Protein AF-A0A9E2RHP4-F1 (afdb_monomer_lite)

pLDDT: mean 84.9, std 17.48, range [32.31, 98.0]

Structure (mmCIF, N/CA/C/O backbone):
data_AF-A0A9E2RHP4-F1
#
_entry.id   AF-A0A9E2RHP4-F1
#
loop_
_atom_site.group_PDB
_atom_site.id
_atom_site.type_symbol
_atom_site.label_atom_id
_atom_site.label_alt_id
_atom_site.label_comp_id
_atom_site.label_asym_id
_atom_site.label_entity_id
_atom_site.label_seq_id
_atom_site.pdbx_PDB_ins_code
_atom_site.Cartn_x
_atom_site.Cartn_y
_atom_site.Cartn_z
_atom_site.occupancy
_atom_site.B_iso_or_equiv
_atom_site.auth_seq_id
_atom_site.auth_comp_id
_atom_site.auth_asym_id
_atom_site.auth_atom_id
_atom_site.pdbx_PDB_model_num
ATOM 1 N N . TYR A 1 1 ? 40.938 1.444 6.305 1.00 91.19 1 TYR A N 1
ATOM 2 C CA . TYR A 1 1 ? 40.998 2.935 6.342 1.00 91.19 1 TYR A CA 1
ATOM 3 C C . TYR A 1 1 ? 41.608 3.394 7.673 1.00 91.19 1 TYR A C 1
ATOM 5 O O . TYR A 1 1 ? 42.115 2.544 8.385 1.00 91.19 1 TYR A O 1
ATOM 13 N N . LEU A 1 2 ? 41.658 4.692 7.999 1.00 95.75 2 LEU A N 1
ATOM 14 C CA . LEU A 1 2 ? 42.058 5.194 9.331 1.00 95.75 2 LEU A CA 1
ATOM 15 C C . LEU A 1 2 ? 40.856 5.852 10.023 1.00 95.75 2 LEU A C 1
ATOM 17 O O . LEU A 1 2 ? 39.951 6.305 9.329 1.00 95.75 2 LEU A O 1
ATOM 21 N N . ASN A 1 3 ? 40.870 5.979 11.349 1.00 95.44 3 ASN A N 1
ATOM 22 C CA . ASN A 1 3 ? 39.843 6.745 12.067 1.00 95.44 3 ASN A CA 1
ATOM 23 C C . ASN A 1 3 ? 39.828 8.211 11.618 1.00 95.44 3 ASN A C 1
ATOM 25 O O . ASN A 1 3 ? 40.873 8.780 11.286 1.00 95.44 3 ASN A O 1
ATOM 29 N N . ASN A 1 4 ? 38.657 8.841 11.677 1.00 95.50 4 ASN A N 1
ATOM 30 C CA . ASN A 1 4 ? 38.406 10.222 11.266 1.00 95.50 4 ASN A CA 1
ATOM 31 C C . ASN A 1 4 ? 38.779 10.496 9.797 1.00 95.50 4 ASN A C 1
ATOM 33 O O . ASN A 1 4 ? 39.102 11.626 9.422 1.00 95.50 4 ASN A O 1
ATOM 37 N N . THR A 1 5 ? 38.765 9.466 8.947 1.00 96.62 5 THR A N 1
ATOM 38 C CA . THR A 1 5 ? 38.932 9.633 7.501 1.00 96.62 5 THR A CA 1
ATOM 39 C C . THR A 1 5 ? 37.696 10.302 6.914 1.00 96.62 5 THR A C 1
ATOM 41 O O . THR A 1 5 ? 36.574 9.881 7.183 1.00 96.62 5 THR A O 1
ATOM 44 N N . ASN A 1 6 ? 37.926 11.294 6.056 1.00 96.44 6 ASN A N 1
ATOM 45 C CA . ASN A 1 6 ? 36.940 11.853 5.140 1.00 96.44 6 ASN A CA 1
ATOM 46 C C . ASN A 1 6 ? 37.572 11.893 3.744 1.00 96.44 6 ASN A C 1
ATOM 48 O O . ASN A 1 6 ? 38.489 12.679 3.494 1.00 96.44 6 ASN A O 1
ATOM 52 N N . SER A 1 7 ? 37.154 10.987 2.866 1.00 95.25 7 SER A N 1
ATOM 53 C CA . SER A 1 7 ? 37.734 10.816 1.534 1.00 95.25 7 SER A CA 1
ATOM 54 C C . SER A 1 7 ? 36.648 10.540 0.507 1.00 95.25 7 SER A C 1
ATOM 56 O O . SER A 1 7 ? 35.603 9.989 0.823 1.00 95.25 7 SER A O 1
ATOM 58 N N . PHE A 1 8 ? 36.876 10.908 -0.751 1.00 95.19 8 PHE A N 1
ATOM 59 C CA . PHE A 1 8 ? 35.863 10.739 -1.787 1.00 95.19 8 PHE A CA 1
ATOM 60 C C . PHE A 1 8 ? 36.466 10.366 -3.136 1.00 95.19 8 PHE A C 1
ATOM 62 O O . PHE A 1 8 ? 37.592 10.741 -3.464 1.00 95.19 8 PHE A O 1
ATOM 69 N N . ALA A 1 9 ? 35.665 9.675 -3.943 1.00 94.12 9 ALA A N 1
ATOM 70 C CA . ALA A 1 9 ? 35.919 9.433 -5.356 1.00 94.12 9 ALA A CA 1
ATOM 71 C C . ALA A 1 9 ? 34.771 10.019 -6.183 1.00 94.12 9 ALA A C 1
ATOM 73 O O . ALA A 1 9 ? 33.599 9.774 -5.896 1.00 94.12 9 ALA A O 1
ATOM 74 N N . THR A 1 10 ? 35.108 10.792 -7.214 1.00 94.56 10 THR A N 1
ATOM 75 C CA . THR A 1 10 ? 34.129 11.465 -8.074 1.00 94.56 10 THR A CA 1
ATOM 76 C C . THR A 1 10 ? 34.117 10.821 -9.454 1.00 94.56 10 THR A C 1
ATOM 78 O O . THR A 1 10 ? 35.157 10.712 -10.101 1.00 94.56 10 THR A O 1
ATOM 81 N N . GLY A 1 11 ? 32.933 10.419 -9.909 1.00 90.75 11 GLY A N 1
ATOM 82 C CA . GLY A 1 11 ? 32.710 9.900 -11.251 1.00 90.75 11 GLY A CA 1
ATOM 83 C C . GLY A 1 11 ? 32.780 10.983 -12.339 1.00 90.75 11 GLY A C 1
ATOM 84 O O . GLY A 1 11 ? 32.775 12.187 -12.046 1.00 90.75 11 GLY A O 1
ATOM 85 N N . PRO A 1 12 ? 32.829 10.575 -13.619 1.00 93.00 12 PRO A N 1
ATOM 86 C CA . PRO A 1 12 ? 32.840 11.506 -14.743 1.00 93.00 12 PRO A CA 1
ATOM 87 C C . PRO A 1 12 ? 31.525 12.296 -14.847 1.00 93.00 12 PRO A C 1
ATOM 89 O O . PRO A 1 12 ? 30.511 11.942 -14.245 1.00 93.00 12 PRO A O 1
ATOM 92 N N . MET A 1 13 ? 31.538 13.373 -15.639 1.00 92.44 13 MET A N 1
ATOM 93 C CA . MET A 1 13 ? 30.297 14.038 -16.048 1.00 92.44 13 MET A CA 1
ATOM 94 C C . MET A 1 13 ? 29.518 13.167 -17.029 1.00 92.44 13 MET A C 1
ATOM 96 O O . MET A 1 13 ? 30.103 12.586 -17.942 1.00 92.44 13 MET A O 1
ATOM 100 N N . PHE A 1 14 ? 28.200 13.112 -16.859 1.00 91.88 14 PHE A N 1
ATOM 101 C CA . PHE A 1 14 ? 27.307 12.376 -17.747 1.00 91.88 14 PHE A CA 1
ATOM 102 C C . PHE A 1 14 ? 25.951 13.075 -17.895 1.00 91.88 14 PHE A C 1
ATOM 104 O O . PHE A 1 14 ? 25.501 13.818 -17.018 1.00 91.88 14 PHE A O 1
ATOM 111 N N . SER A 1 15 ? 25.282 12.803 -19.015 1.00 91.06 15 SER A N 1
ATOM 112 C CA . SER A 1 15 ? 23.959 13.338 -19.332 1.00 91.06 15 SER A CA 1
ATOM 113 C C . SER A 1 15 ? 22.917 12.228 -19.293 1.00 91.06 15 SER A C 1
ATOM 115 O O . SER A 1 15 ? 23.112 11.157 -19.861 1.00 91.06 15 SER A O 1
ATOM 117 N N . THR A 1 16 ? 21.793 12.511 -18.649 1.00 90.31 16 THR A N 1
ATOM 118 C CA . THR A 1 16 ? 20.569 11.702 -18.663 1.00 90.31 16 THR A CA 1
ATOM 119 C C . THR A 1 16 ? 19.461 12.388 -19.467 1.00 90.31 16 THR A C 1
ATOM 121 O O . THR A 1 16 ? 18.285 12.042 -19.348 1.00 90.31 16 THR A O 1
ATOM 124 N N . VAL A 1 17 ? 19.795 13.384 -20.301 1.00 88.44 17 VAL A N 1
ATOM 125 C CA . VAL A 1 17 ? 18.826 14.050 -21.190 1.00 88.44 17 VAL A CA 1
ATOM 126 C C . VAL A 1 17 ? 18.178 13.019 -22.115 1.00 88.44 17 VAL A C 1
ATOM 128 O O . VAL A 1 17 ? 18.856 12.250 -22.790 1.00 88.44 17 VAL A O 1
ATOM 131 N N . GLY A 1 18 ? 16.843 12.994 -22.129 1.00 82.75 18 GLY A N 1
ATOM 132 C CA . GLY A 1 18 ? 16.065 12.025 -22.910 1.00 82.75 18 GLY A CA 1
ATOM 133 C C . GLY A 1 18 ? 16.021 10.607 -22.327 1.00 82.75 18 GLY A C 1
ATOM 134 O O . GLY A 1 18 ? 15.331 9.758 -22.885 1.00 82.75 18 GLY A O 1
ATOM 135 N N . GLN A 1 19 ? 16.700 10.362 -21.206 1.00 85.44 19 GLN A N 1
ATOM 136 C CA . GLN A 1 19 ? 16.709 9.086 -20.495 1.00 85.44 19 GLN A CA 1
ATOM 137 C C . GLN A 1 19 ? 15.780 9.127 -19.276 1.00 85.44 19 GLN A C 1
ATOM 139 O O . GLN A 1 19 ? 15.481 10.206 -18.743 1.00 85.44 19 GLN A O 1
ATOM 144 N N . ARG A 1 20 ? 15.311 7.950 -18.848 1.00 81.50 20 ARG A N 1
ATOM 145 C CA . ARG A 1 20 ? 14.513 7.769 -17.628 1.00 81.50 20 ARG A CA 1
ATOM 146 C C . ARG A 1 20 ? 14.930 6.526 -16.849 1.00 81.50 20 ARG A C 1
ATOM 148 O O . ARG A 1 20 ? 15.589 5.649 -17.412 1.00 81.50 20 ARG A O 1
ATOM 155 N N . GLY A 1 21 ? 14.513 6.433 -15.585 1.00 85.69 21 GLY A N 1
ATOM 156 C CA . GLY A 1 21 ? 14.838 5.294 -14.723 1.00 85.69 21 GLY A CA 1
ATOM 157 C C . GLY A 1 21 ? 16.346 5.093 -14.606 1.00 85.69 21 GLY A C 1
ATOM 158 O O . GLY A 1 21 ? 16.826 3.962 -14.671 1.00 85.69 21 GLY A O 1
ATOM 159 N N . CYS A 1 22 ? 17.100 6.194 -14.570 1.00 88.19 22 CYS A N 1
ATOM 160 C CA . CYS A 1 22 ? 18.551 6.138 -14.492 1.00 88.19 22 CYS A CA 1
ATOM 161 C C . CYS A 1 22 ? 18.958 5.644 -13.102 1.00 88.19 22 CYS A C 1
ATOM 163 O O . CYS A 1 22 ? 18.433 6.126 -12.105 1.00 88.19 22 CYS A O 1
ATOM 165 N N . ARG A 1 23 ? 19.920 4.729 -13.013 1.00 89.94 23 ARG A N 1
ATOM 166 C CA . ARG A 1 23 ? 20.425 4.186 -11.745 1.00 89.94 23 ARG A CA 1
ATOM 167 C C . ARG A 1 23 ? 21.935 4.000 -11.789 1.00 89.94 23 ARG A C 1
ATOM 169 O O . ARG A 1 23 ? 22.503 3.745 -12.853 1.00 89.94 23 ARG A O 1
ATOM 176 N N . LEU A 1 24 ? 22.575 4.118 -10.629 1.00 90.31 24 LEU A N 1
ATOM 177 C CA . LEU A 1 24 ? 23.969 3.722 -10.475 1.00 90.31 24 LEU A CA 1
ATOM 178 C C . LEU A 1 24 ? 24.022 2.200 -10.339 1.00 90.31 24 LEU A C 1
ATOM 180 O O . LEU A 1 24 ? 23.262 1.618 -9.570 1.00 90.31 24 LEU A O 1
ATOM 184 N N . VAL A 1 25 ? 24.915 1.559 -11.078 1.00 91.06 25 VAL A N 1
ATOM 185 C CA . VAL A 1 25 ? 25.129 0.111 -11.029 1.00 91.06 25 VAL A CA 1
ATOM 186 C C . VAL A 1 25 ? 26.595 -0.197 -10.787 1.00 91.06 25 VAL A C 1
ATOM 188 O O . VAL A 1 25 ? 27.458 0.656 -10.981 1.00 91.06 25 VAL A O 1
ATOM 191 N N . GLY A 1 26 ? 26.863 -1.424 -10.360 1.00 92.38 26 GLY A N 1
ATOM 192 C CA . GLY A 1 26 ? 28.203 -1.956 -10.153 1.00 92.38 26 GLY A CA 1
ATOM 193 C C . GLY A 1 26 ? 28.227 -2.940 -8.994 1.00 92.38 26 GLY A C 1
ATOM 194 O O . GLY A 1 26 ? 27.179 -3.346 -8.483 1.00 92.38 26 GLY A O 1
ATOM 195 N N . SER A 1 27 ? 29.432 -3.295 -8.578 1.00 94.75 27 SER A N 1
ATOM 196 C CA . SER A 1 27 ? 29.704 -4.277 -7.537 1.00 94.75 27 SER A CA 1
ATOM 197 C C . SER A 1 27 ? 30.367 -3.615 -6.333 1.00 94.75 27 SER A C 1
ATOM 199 O O . SER A 1 27 ? 31.188 -2.708 -6.476 1.00 94.75 27 SER A O 1
ATOM 201 N N . LEU A 1 28 ? 30.023 -4.093 -5.143 1.00 95.44 28 LEU A N 1
ATOM 202 C CA . LEU A 1 28 ? 30.511 -3.614 -3.859 1.00 95.44 28 LEU A CA 1
ATOM 203 C C . LEU A 1 28 ? 30.953 -4.773 -2.979 1.00 95.44 28 LEU A C 1
ATOM 205 O O . LEU A 1 28 ? 30.175 -5.688 -2.728 1.00 95.44 28 LEU A O 1
ATOM 209 N N . GLN A 1 29 ? 32.138 -4.662 -2.401 1.00 96.75 29 GLN A N 1
ATOM 210 C CA . GLN A 1 29 ? 32.518 -5.413 -1.212 1.00 96.75 29 GLN A CA 1
ATOM 211 C C . GLN A 1 29 ? 32.742 -4.430 -0.064 1.00 96.75 29 GLN A C 1
ATOM 213 O O . GLN A 1 29 ? 33.423 -3.422 -0.245 1.00 96.75 29 GLN A O 1
ATOM 218 N N . LEU A 1 30 ? 32.178 -4.714 1.111 1.00 96.19 30 LEU A N 1
ATOM 219 C CA . LEU A 1 30 ? 32.198 -3.802 2.253 1.00 96.19 30 LEU A CA 1
ATOM 220 C C . LEU A 1 30 ? 32.716 -4.491 3.519 1.00 96.19 30 LEU A C 1
ATOM 222 O O . LEU A 1 30 ? 32.400 -5.653 3.795 1.00 96.19 30 LEU A O 1
ATOM 226 N N . ALA A 1 31 ? 33.489 -3.746 4.296 1.00 96.81 31 ALA A N 1
ATOM 227 C CA . ALA A 1 31 ? 33.922 -4.055 5.648 1.00 96.81 31 ALA A CA 1
ATOM 228 C C . ALA A 1 31 ? 34.155 -2.733 6.399 1.00 96.81 31 ALA A C 1
ATOM 230 O O . ALA A 1 31 ? 35.262 -2.194 6.386 1.00 96.81 31 ALA A O 1
ATOM 231 N N . THR A 1 32 ? 33.099 -2.204 7.017 1.00 96.88 32 THR A N 1
ATOM 232 C CA . THR A 1 32 ? 33.111 -0.979 7.831 1.00 96.88 32 THR A CA 1
ATOM 233 C C . THR A 1 32 ? 32.387 -1.187 9.163 1.00 96.88 32 THR A C 1
ATOM 235 O O . THR A 1 32 ? 31.632 -2.156 9.318 1.00 96.88 32 THR A O 1
ATOM 238 N N . GLU A 1 33 ? 32.587 -0.286 10.129 1.00 96.56 33 GLU A N 1
ATOM 239 C CA . GLU A 1 33 ? 31.769 -0.253 11.342 1.00 96.56 33 GLU A CA 1
ATOM 240 C C . GLU A 1 33 ? 30.307 0.078 10.993 1.00 96.56 33 GLU A C 1
ATOM 242 O O . GLU A 1 33 ? 29.976 1.152 10.483 1.00 96.56 33 GLU A O 1
ATOM 247 N N . SER A 1 34 ? 29.410 -0.878 11.245 1.00 95.00 34 SER A N 1
ATOM 248 C CA . SER A 1 34 ? 27.997 -0.769 10.880 1.00 95.00 34 SER A CA 1
ATOM 249 C C . SER A 1 34 ? 27.319 0.390 11.612 1.00 95.00 34 SER A C 1
ATOM 251 O O . SER A 1 34 ? 27.158 0.347 12.827 1.00 95.00 34 SER A O 1
ATOM 253 N N . GLY A 1 35 ? 26.839 1.378 10.858 1.00 93.25 35 GLY A N 1
ATOM 254 C CA . GLY A 1 35 ? 26.131 2.552 11.373 1.00 93.25 35 GLY A CA 1
ATOM 255 C C . GLY A 1 35 ? 27.019 3.746 11.738 1.00 93.25 35 GLY A C 1
ATOM 256 O O . GLY A 1 35 ? 26.464 4.809 12.006 1.00 93.25 35 GLY A O 1
ATOM 257 N N . PHE A 1 36 ? 28.347 3.603 11.695 1.00 95.06 36 PHE A N 1
ATOM 258 C CA . PHE A 1 36 ? 29.298 4.639 12.129 1.00 95.06 36 PHE A CA 1
ATOM 259 C C . PHE A 1 36 ? 30.275 5.042 11.022 1.00 95.06 36 PHE A C 1
ATOM 261 O O . PHE A 1 36 ? 30.485 6.234 10.794 1.00 95.06 36 PHE A O 1
ATOM 268 N N . ASP A 1 37 ? 30.759 4.067 10.250 1.00 97.31 37 ASP A N 1
ATOM 269 C CA . ASP A 1 37 ? 31.649 4.290 9.114 1.00 97.31 37 ASP A CA 1
ATOM 270 C C . ASP A 1 37 ? 30.888 4.082 7.804 1.00 97.31 37 ASP A C 1
ATOM 272 O O . ASP A 1 37 ? 30.585 2.949 7.398 1.00 97.31 37 ASP A O 1
ATOM 276 N N . LEU A 1 38 ? 30.549 5.188 7.140 1.00 96.44 38 LEU A N 1
ATOM 277 C CA . LEU A 1 38 ? 29.593 5.199 6.037 1.00 96.44 38 LEU A CA 1
ATOM 278 C C . LEU A 1 38 ? 30.223 5.631 4.716 1.00 96.44 38 LEU A C 1
ATOM 280 O O . LEU A 1 38 ? 30.948 6.622 4.630 1.00 96.44 38 LEU A O 1
ATOM 284 N N . PHE A 1 39 ? 29.823 4.936 3.654 1.00 96.19 39 PHE A N 1
ATOM 285 C CA . PHE A 1 39 ? 29.899 5.452 2.295 1.00 96.19 39 PHE A CA 1
ATOM 286 C C . PHE A 1 39 ? 28.584 6.138 1.940 1.00 96.19 39 PHE A C 1
ATOM 288 O O . PHE A 1 39 ? 27.524 5.516 1.954 1.00 96.19 39 PHE A O 1
ATOM 295 N N . TYR A 1 40 ? 28.661 7.407 1.574 1.00 94.31 40 TYR A N 1
ATOM 296 C CA . TYR A 1 40 ? 27.566 8.212 1.059 1.00 94.31 40 TYR A CA 1
ATOM 297 C C . TYR A 1 40 ? 27.639 8.274 -0.463 1.00 94.31 40 TYR A C 1
ATOM 299 O O . TYR A 1 40 ? 28.694 8.573 -1.026 1.00 94.31 40 TYR A O 1
ATOM 307 N N . LEU A 1 41 ? 26.508 8.058 -1.131 1.00 93.50 41 LEU A N 1
ATOM 308 C CA . LEU A 1 41 ? 26.354 8.423 -2.532 1.00 93.50 41 LEU A CA 1
ATOM 309 C C . LEU A 1 41 ? 25.825 9.853 -2.615 1.00 93.50 41 LEU A C 1
ATOM 311 O O . LEU A 1 41 ? 24.695 10.130 -2.214 1.00 93.50 41 LEU A O 1
ATOM 315 N N . ASN A 1 42 ? 26.624 10.743 -3.187 1.00 94.06 42 ASN A N 1
ATOM 316 C CA . ASN A 1 42 ? 26.251 12.117 -3.480 1.00 94.06 42 ASN A CA 1
ATOM 317 C C . ASN A 1 42 ? 26.069 12.293 -4.987 1.00 94.06 42 ASN A C 1
ATOM 319 O O . ASN A 1 42 ? 26.911 11.863 -5.774 1.00 94.06 42 ASN A O 1
ATOM 323 N N . ILE A 1 43 ? 25.003 12.977 -5.396 1.00 93.56 43 ILE A N 1
ATOM 324 C CA . ILE A 1 43 ? 24.733 13.312 -6.792 1.00 93.56 43 ILE A CA 1
ATOM 325 C C . ILE A 1 43 ? 24.710 14.822 -6.977 1.00 93.56 43 ILE A C 1
ATOM 327 O O . ILE A 1 43 ? 24.109 15.559 -6.198 1.00 93.56 43 ILE A O 1
ATOM 331 N N . SER A 1 44 ? 25.342 15.271 -8.051 1.00 94.81 44 SER A N 1
ATOM 332 C CA . SER A 1 44 ? 25.296 16.644 -8.527 1.00 94.81 44 SER A CA 1
ATOM 333 C C . SER A 1 44 ? 24.526 16.725 -9.841 1.00 94.81 44 SER A C 1
ATOM 335 O O . SER A 1 44 ? 24.618 15.813 -10.663 1.00 94.81 44 SER A O 1
ATOM 337 N N . ARG A 1 45 ? 23.792 17.826 -10.046 1.00 93.81 45 ARG A N 1
ATOM 338 C CA . ARG A 1 45 ? 23.061 18.142 -11.292 1.00 93.81 45 ARG A CA 1
ATOM 339 C C . ARG A 1 45 ? 23.647 19.335 -12.056 1.00 93.81 45 ARG A C 1
ATOM 341 O O . ARG A 1 45 ? 23.127 19.714 -13.103 1.00 93.81 45 ARG A O 1
ATOM 348 N N . ASP A 1 46 ? 24.698 19.945 -11.523 1.00 92.38 46 ASP A N 1
ATOM 349 C CA . ASP A 1 46 ? 25.321 21.174 -12.023 1.00 92.38 46 ASP A CA 1
ATOM 350 C C . ASP A 1 46 ? 26.824 20.985 -12.262 1.00 92.38 46 ASP A C 1
ATOM 352 O O . ASP A 1 46 ? 27.637 21.894 -12.082 1.00 92.38 46 ASP A O 1
ATOM 356 N N . GLY A 1 47 ? 27.201 19.769 -12.655 1.00 90.88 47 GLY A N 1
ATOM 357 C CA . GLY A 1 47 ? 28.577 19.428 -12.962 1.00 90.88 47 GLY A CA 1
ATOM 358 C C . GLY A 1 47 ? 29.478 19.481 -11.734 1.00 90.88 47 GLY A C 1
ATOM 359 O O . GLY A 1 47 ? 30.646 19.801 -11.874 1.00 90.88 47 GLY A O 1
ATOM 360 N N . GLY A 1 48 ? 28.990 19.145 -10.540 1.00 92.94 48 GLY A N 1
ATOM 361 C CA . GLY A 1 48 ? 29.761 19.022 -9.295 1.00 92.94 48 GLY A CA 1
ATOM 362 C C . GLY A 1 48 ? 29.929 20.307 -8.484 1.00 92.94 48 GLY A C 1
ATOM 363 O O . GLY A 1 48 ? 30.812 20.338 -7.627 1.00 92.94 48 GLY A O 1
ATOM 364 N N . THR A 1 49 ? 29.131 21.343 -8.750 1.00 93.62 49 THR A N 1
ATOM 365 C CA . THR A 1 49 ? 29.152 22.597 -7.976 1.00 93.62 49 THR A CA 1
ATOM 366 C C . THR A 1 49 ? 28.359 22.438 -6.681 1.00 93.62 49 THR A C 1
ATOM 368 O O . THR A 1 49 ? 28.822 22.832 -5.612 1.00 93.62 49 THR A O 1
ATOM 371 N N . THR A 1 50 ? 27.194 21.795 -6.760 1.00 94.75 50 THR A N 1
ATOM 372 C CA . THR A 1 50 ? 26.372 21.404 -5.614 1.00 94.75 50 THR A CA 1
ATOM 373 C C . THR A 1 50 ? 26.180 19.894 -5.580 1.00 94.75 50 THR A C 1
ATOM 375 O O . THR A 1 50 ? 26.170 19.223 -6.615 1.00 94.75 50 THR A O 1
ATOM 378 N N . TRP A 1 51 ? 26.038 19.351 -4.370 1.00 94.38 51 TRP A N 1
ATOM 379 C CA . TRP A 1 51 ? 25.933 17.918 -4.115 1.00 94.38 51 TRP A CA 1
ATOM 380 C C . TRP A 1 51 ? 24.761 17.638 -3.181 1.00 94.38 51 TRP A C 1
ATOM 382 O O . TRP A 1 51 ? 24.603 18.307 -2.163 1.00 94.38 51 TRP A O 1
ATOM 392 N N . ALA A 1 52 ? 23.960 16.634 -3.524 1.00 93.50 52 ALA A N 1
ATOM 393 C CA . ALA A 1 52 ? 22.883 16.124 -2.689 1.00 93.50 52 ALA A CA 1
ATOM 394 C C . ALA A 1 52 ? 23.143 14.653 -2.358 1.00 93.50 52 ALA A C 1
ATOM 396 O O . ALA A 1 52 ? 23.386 13.848 -3.258 1.00 93.50 52 ALA A O 1
ATOM 397 N N . THR A 1 53 ? 23.079 14.297 -1.078 1.00 93.12 53 THR A N 1
ATOM 398 C CA . THR A 1 53 ? 23.198 12.904 -0.638 1.00 93.12 53 THR A CA 1
ATOM 399 C C . THR A 1 53 ? 21.929 12.138 -0.986 1.00 93.12 53 THR A C 1
ATOM 401 O O . THR A 1 53 ? 20.824 12.550 -0.640 1.00 93.12 53 THR A O 1
ATOM 404 N N . VAL A 1 54 ? 22.103 11.023 -1.685 1.00 89.56 54 VAL A N 1
ATOM 405 C CA . VAL A 1 54 ? 21.031 10.153 -2.178 1.00 89.56 54 VAL A CA 1
ATOM 406 C C . VAL A 1 54 ? 20.826 8.949 -1.262 1.00 89.56 54 VAL A C 1
ATOM 408 O O . VAL A 1 54 ? 19.701 8.499 -1.072 1.00 89.56 54 VAL A O 1
ATOM 411 N N . GLY A 1 55 ? 21.898 8.454 -0.651 1.00 90.44 55 GLY A N 1
ATOM 412 C CA . GLY A 1 55 ? 21.832 7.356 0.302 1.00 90.44 55 GLY A CA 1
ATOM 413 C C . GLY A 1 55 ? 23.184 7.086 0.940 1.00 90.44 55 GLY A C 1
ATOM 414 O O . GLY A 1 55 ? 24.199 7.660 0.539 1.00 90.44 55 GLY A O 1
ATOM 415 N N . SER A 1 56 ? 23.193 6.201 1.930 1.00 93.88 56 SER A N 1
ATOM 416 C CA . SER A 1 56 ? 24.407 5.759 2.606 1.00 93.88 56 SER A CA 1
ATOM 417 C C . SER A 1 56 ? 24.386 4.261 2.873 1.00 93.88 56 SER A C 1
ATOM 419 O O . SER A 1 56 ? 23.324 3.640 2.931 1.00 93.88 56 SER A O 1
ATOM 421 N N . ILE A 1 57 ? 25.576 3.683 3.017 1.00 94.62 57 ILE A N 1
ATOM 422 C CA . ILE A 1 57 ? 25.783 2.269 3.327 1.00 94.62 57 ILE A CA 1
ATOM 423 C C . ILE A 1 57 ? 26.946 2.093 4.300 1.00 94.62 57 ILE A C 1
ATOM 425 O O . ILE A 1 57 ? 27.916 2.848 4.269 1.00 94.62 57 ILE A O 1
ATOM 429 N N . SER A 1 58 ? 26.841 1.079 5.152 1.00 95.38 58 SER A N 1
ATOM 430 C CA . SER A 1 58 ? 27.868 0.655 6.110 1.00 95.38 58 SER A CA 1
ATOM 431 C C . SER A 1 58 ? 27.686 -0.832 6.436 1.00 95.38 58 SER A C 1
ATOM 433 O O . SER A 1 58 ? 26.689 -1.438 6.032 1.00 95.38 58 SER A O 1
ATOM 435 N N . GLY A 1 59 ? 28.641 -1.421 7.152 1.00 95.25 59 GLY A N 1
ATOM 436 C CA . GLY A 1 59 ? 28.602 -2.815 7.589 1.00 95.25 59 GLY A CA 1
ATOM 437 C C . GLY A 1 59 ? 29.516 -3.713 6.762 1.00 95.25 59 GLY A C 1
ATOM 438 O O . GLY A 1 59 ? 30.571 -3.287 6.298 1.00 95.25 59 GLY A O 1
ATOM 439 N N . SER A 1 60 ? 29.146 -4.984 6.592 1.00 95.50 60 SER A N 1
ATOM 440 C CA . SER A 1 60 ? 29.998 -5.949 5.894 1.00 95.50 60 SER A CA 1
ATOM 441 C C . SER A 1 60 ? 29.234 -6.854 4.937 1.00 95.50 60 SER A C 1
ATOM 443 O O . SER A 1 60 ? 28.134 -7.309 5.237 1.00 95.50 60 SER A O 1
ATOM 445 N N . THR A 1 61 ? 29.859 -7.162 3.800 1.00 96.00 61 THR A N 1
ATOM 446 C CA . THR A 1 61 ? 29.385 -8.153 2.820 1.00 96.00 61 THR A CA 1
ATOM 447 C C . THR A 1 61 ? 30.051 -9.523 3.004 1.00 96.00 61 THR A C 1
ATOM 449 O O . THR A 1 61 ? 29.992 -10.375 2.116 1.00 96.00 61 THR A O 1
ATOM 452 N N . GLY A 1 62 ? 30.743 -9.745 4.129 1.00 94.25 62 GLY A N 1
ATOM 453 C CA . GLY A 1 62 ? 31.407 -11.020 4.425 1.00 94.25 62 GLY A CA 1
ATOM 454 C C . GLY A 1 62 ? 32.533 -11.371 3.449 1.00 94.25 62 GLY A C 1
ATOM 455 O O . GLY A 1 62 ? 32.779 -12.544 3.190 1.00 94.25 62 GLY A O 1
ATOM 456 N N . GLY A 1 63 ? 33.183 -10.363 2.861 1.00 93.81 63 GLY A N 1
ATOM 457 C CA . GLY A 1 63 ? 34.268 -10.563 1.899 1.00 93.81 63 GLY A CA 1
ATOM 458 C C . GLY A 1 63 ? 33.815 -10.862 0.466 1.00 93.81 63 GLY A C 1
ATOM 459 O O . GLY A 1 63 ? 34.646 -11.177 -0.380 1.00 93.81 63 GLY A O 1
ATOM 460 N N . THR A 1 64 ? 32.514 -10.775 0.179 1.00 95.69 64 THR A N 1
ATOM 461 C CA . THR A 1 64 ? 31.961 -11.033 -1.159 1.00 95.69 64 THR A CA 1
ATOM 462 C C . THR A 1 64 ? 31.540 -9.745 -1.853 1.00 95.69 64 THR A C 1
ATOM 464 O O . THR A 1 64 ? 31.112 -8.790 -1.201 1.00 95.69 64 THR A O 1
ATOM 467 N N . PHE A 1 65 ? 31.652 -9.721 -3.182 1.00 96.00 65 PHE A N 1
ATOM 468 C CA . PHE A 1 65 ? 31.062 -8.660 -3.989 1.00 96.00 65 PHE A CA 1
ATOM 469 C C . PHE A 1 65 ? 29.558 -8.895 -4.139 1.00 96.00 65 PHE A C 1
ATOM 471 O O . PHE A 1 65 ? 29.121 -9.962 -4.570 1.00 96.00 65 PHE A O 1
ATOM 478 N N . VAL A 1 66 ? 28.778 -7.874 -3.807 1.00 94.88 66 VAL A N 1
ATOM 479 C CA . VAL A 1 66 ? 27.330 -7.807 -4.008 1.00 94.88 66 VAL A CA 1
ATOM 480 C C . VAL A 1 66 ? 26.998 -6.660 -4.955 1.00 94.88 66 VAL A C 1
ATOM 482 O O . VAL A 1 66 ? 27.821 -5.774 -5.178 1.00 94.88 66 VAL A O 1
ATOM 485 N N . ASN A 1 67 ? 25.786 -6.644 -5.504 1.00 93.12 67 ASN A N 1
ATOM 486 C CA . ASN A 1 67 ? 25.340 -5.515 -6.317 1.00 93.12 67 ASN A CA 1
ATOM 487 C C . ASN A 1 67 ? 25.286 -4.238 -5.475 1.00 93.12 67 ASN A C 1
ATOM 489 O O . ASN A 1 67 ? 24.830 -4.264 -4.329 1.00 93.12 67 ASN A O 1
ATOM 493 N N . LEU A 1 68 ? 25.711 -3.120 -6.064 1.00 89.44 68 LEU A N 1
ATOM 494 C CA . LEU A 1 68 ? 25.602 -1.812 -5.436 1.00 89.44 68 LEU A CA 1
ATOM 495 C C . LEU A 1 68 ? 24.137 -1.529 -5.074 1.00 89.44 68 LEU A C 1
ATOM 497 O O . LEU A 1 68 ? 23.288 -1.510 -5.964 1.00 89.44 68 LEU A O 1
ATOM 501 N N . PRO A 1 69 ? 23.824 -1.288 -3.789 1.00 83.38 69 PRO A N 1
ATOM 502 C CA . PRO A 1 69 ? 22.448 -1.099 -3.334 1.00 83.38 69 PRO A CA 1
ATOM 503 C C . PRO A 1 69 ? 21.967 0.350 -3.506 1.00 83.38 69 PRO A C 1
ATOM 505 O O . PRO A 1 69 ? 20.911 0.717 -2.993 1.00 83.38 69 PRO A O 1
ATOM 508 N N . PHE A 1 70 ? 22.762 1.202 -4.156 1.00 73.06 70 PHE A N 1
ATOM 509 C CA . PHE A 1 70 ? 22.428 2.606 -4.318 1.00 73.06 70 PHE A CA 1
ATOM 510 C C . PHE A 1 70 ? 21.321 2.828 -5.352 1.00 73.06 70 PHE A C 1
ATOM 512 O O . PHE A 1 70 ? 21.143 2.063 -6.297 1.00 73.06 70 PHE A O 1
ATOM 519 N N . SER A 1 71 ? 20.567 3.900 -5.123 1.00 68.81 71 SER A N 1
ATOM 520 C CA . SER A 1 71 ? 19.295 4.204 -5.766 1.00 68.81 71 SER A CA 1
ATOM 521 C C . SER A 1 71 ? 19.419 5.063 -7.034 1.00 68.81 71 SER A C 1
ATOM 523 O O . SER A 1 71 ? 20.494 5.237 -7.614 1.00 68.81 71 SER A O 1
ATOM 525 N N . ASP A 1 72 ? 18.267 5.594 -7.449 1.00 81.44 72 ASP A N 1
ATOM 526 C CA . ASP A 1 72 ? 18.032 6.342 -8.677 1.00 81.44 72 ASP A CA 1
ATOM 527 C C . ASP A 1 72 ? 18.929 7.578 -8.846 1.00 81.44 72 ASP A C 1
ATOM 529 O O . ASP A 1 72 ? 19.161 8.381 -7.938 1.00 81.44 72 ASP A O 1
ATOM 533 N N . ILE A 1 73 ? 19.382 7.750 -10.080 1.00 85.44 73 ILE A N 1
ATOM 534 C CA . ILE A 1 73 ? 20.080 8.913 -10.606 1.00 85.44 73 ILE A CA 1
ATOM 535 C C . ILE A 1 73 ? 19.037 9.855 -11.231 1.00 85.44 73 ILE A C 1
ATOM 537 O O . ILE A 1 73 ? 18.062 9.391 -11.819 1.00 85.44 73 ILE A O 1
ATOM 541 N N . PRO A 1 74 ? 19.215 11.187 -11.157 1.00 85.69 74 PRO A N 1
ATOM 542 C CA . PRO A 1 74 ? 18.307 12.138 -11.780 1.00 85.69 74 PRO A CA 1
ATOM 543 C C . PRO A 1 74 ? 18.082 11.874 -13.270 1.00 85.69 74 PRO A C 1
ATOM 545 O O . PRO A 1 74 ? 19.019 11.877 -14.070 1.00 85.69 74 PRO A O 1
ATOM 548 N N . ASP A 1 75 ? 16.815 11.747 -13.647 1.00 87.25 75 ASP A N 1
ATOM 549 C CA . ASP A 1 75 ? 16.387 11.677 -15.041 1.00 87.25 75 ASP A CA 1
ATOM 550 C C . ASP A 1 75 ? 16.436 13.054 -15.720 1.00 87.25 75 ASP A C 1
ATOM 552 O O . ASP A 1 75 ? 16.245 14.092 -15.078 1.00 87.25 75 ASP A O 1
ATOM 556 N N . ARG A 1 76 ? 16.608 13.065 -17.049 1.00 86.12 76 ARG A N 1
ATOM 557 C CA . ARG A 1 76 ? 16.512 14.264 -17.904 1.00 86.12 76 ARG A CA 1
ATOM 558 C C . ARG A 1 76 ? 17.411 15.439 -17.495 1.00 86.12 76 ARG A C 1
ATOM 560 O O . ARG A 1 76 ? 17.037 16.598 -17.671 1.00 86.12 76 ARG A O 1
ATOM 567 N N . SER A 1 77 ? 18.596 15.155 -16.976 1.00 89.31 77 SER A N 1
ATOM 568 C CA . SER A 1 77 ? 19.537 16.170 -16.503 1.00 89.31 77 SER A CA 1
ATOM 569 C C . SER A 1 77 ? 20.820 16.136 -17.330 1.00 89.31 77 SER A C 1
ATOM 571 O O . SER A 1 77 ? 21.316 15.067 -17.667 1.00 89.31 77 SER A O 1
ATOM 573 N N . ALA A 1 78 ? 21.340 17.302 -17.713 1.00 90.69 78 ALA A N 1
ATOM 574 C CA . ALA A 1 78 ? 22.440 17.399 -18.676 1.00 90.69 78 ALA A CA 1
ATOM 575 C C . ALA A 1 78 ? 23.831 17.250 -18.049 1.00 90.69 78 ALA A C 1
ATOM 577 O O . ALA A 1 78 ? 24.722 16.684 -18.675 1.00 90.69 78 ALA A O 1
ATOM 578 N N . ASN A 1 79 ? 24.009 17.749 -16.823 1.00 93.19 79 ASN A N 1
ATOM 579 C CA . ASN A 1 79 ? 25.322 17.929 -16.204 1.00 93.19 79 ASN A CA 1
ATOM 580 C C . ASN A 1 79 ? 25.408 17.156 -14.888 1.00 93.19 79 ASN A C 1
ATOM 582 O O . ASN A 1 79 ? 25.638 17.737 -13.826 1.00 93.19 79 ASN A O 1
ATOM 586 N N . ASN A 1 80 ? 25.181 15.845 -14.935 1.00 94.00 80 ASN A N 1
ATOM 587 C CA . ASN A 1 80 ? 25.228 15.038 -13.724 1.00 94.00 80 ASN A CA 1
ATOM 588 C C . ASN A 1 80 ? 26.659 14.623 -13.375 1.00 94.00 80 ASN A C 1
ATOM 590 O O . ASN A 1 80 ? 27.479 14.373 -14.261 1.00 94.00 80 ASN A O 1
ATOM 594 N N . ARG A 1 81 ? 26.930 14.487 -12.075 1.00 94.56 81 ARG A N 1
ATOM 595 C CA . ARG A 1 81 ? 28.066 13.730 -11.529 1.00 94.56 81 ARG A CA 1
ATOM 596 C C . ARG A 1 81 ? 27.615 12.913 -10.330 1.00 94.56 81 ARG A C 1
ATOM 598 O O . ARG A 1 81 ? 26.678 13.303 -9.639 1.00 94.56 81 ARG A O 1
ATOM 605 N N . PHE A 1 82 ? 28.319 11.822 -10.062 1.00 92.88 82 PHE A N 1
ATOM 606 C C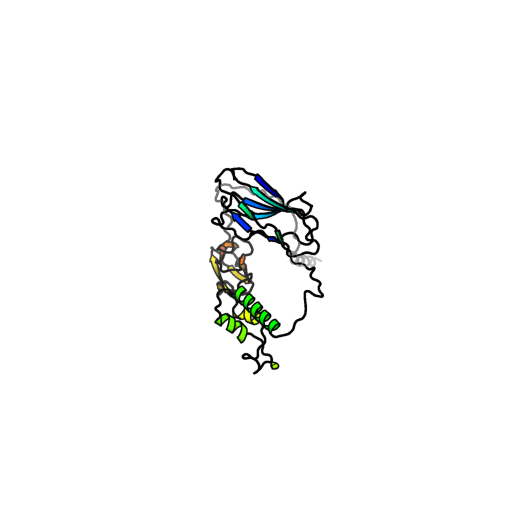A . PHE A 1 82 ? 28.194 11.088 -8.809 1.00 92.88 82 PHE A CA 1
ATOM 607 C C . PHE A 1 82 ? 29.507 11.139 -8.031 1.00 92.88 82 PHE A C 1
ATOM 609 O O . PHE A 1 82 ? 30.583 11.264 -8.617 1.00 92.88 82 PHE A O 1
ATOM 616 N N . GLN A 1 83 ? 29.414 11.056 -6.714 1.00 94.06 83 GLN A N 1
ATOM 617 C CA . GLN A 1 83 ? 30.544 10.985 -5.805 1.00 94.06 83 GLN A CA 1
ATOM 618 C C . GLN A 1 83 ? 30.236 9.949 -4.730 1.00 94.06 83 GLN A C 1
ATOM 620 O O . GLN A 1 83 ? 29.161 9.967 -4.134 1.00 94.06 83 GLN A O 1
ATOM 625 N N . ILE A 1 84 ? 31.193 9.065 -4.481 1.00 94.19 84 ILE A N 1
ATOM 626 C CA . ILE A 1 84 ? 31.166 8.127 -3.363 1.00 94.19 84 ILE A CA 1
ATOM 627 C C . ILE A 1 84 ? 32.070 8.723 -2.288 1.00 94.19 84 ILE A C 1
ATOM 629 O O . ILE A 1 84 ? 33.277 8.847 -2.495 1.00 94.19 84 ILE A O 1
ATOM 633 N N . ASN A 1 85 ? 31.473 9.156 -1.183 1.00 95.94 85 ASN A N 1
ATOM 634 C CA . ASN A 1 85 ? 32.153 9.825 -0.079 1.00 95.94 85 ASN A CA 1
ATOM 635 C C . ASN A 1 85 ? 32.209 8.906 1.142 1.00 95.94 85 ASN A C 1
ATOM 637 O O . ASN A 1 85 ? 31.169 8.503 1.647 1.00 95.94 85 ASN A O 1
ATOM 641 N N . PHE A 1 86 ? 33.401 8.587 1.620 1.00 97.31 86 PHE A N 1
ATOM 642 C CA . PHE A 1 86 ? 33.635 7.794 2.814 1.00 97.31 86 PHE A CA 1
ATOM 643 C C . PHE A 1 86 ? 33.921 8.693 4.012 1.00 97.31 86 PHE A C 1
ATOM 645 O O . PHE A 1 86 ? 34.834 9.520 3.969 1.00 97.31 86 PHE A O 1
ATOM 652 N N . VAL A 1 87 ? 33.173 8.493 5.094 1.00 97.44 87 VAL A N 1
ATOM 653 C CA . VAL A 1 87 ? 33.406 9.159 6.376 1.00 97.44 87 VAL A CA 1
ATOM 654 C C . VAL A 1 87 ? 33.467 8.099 7.465 1.00 97.44 87 VAL A C 1
ATOM 656 O O . VAL A 1 87 ? 32.562 7.274 7.562 1.00 97.44 87 VAL A O 1
ATOM 659 N N . SER A 1 88 ? 34.526 8.151 8.268 1.00 97.50 88 SER A N 1
ATOM 660 C CA . SER A 1 88 ? 34.703 7.298 9.449 1.00 97.50 88 SER A CA 1
ATOM 661 C C . SER A 1 88 ? 34.774 8.120 10.723 1.00 97.50 88 SER A C 1
ATOM 663 O O . SER A 1 88 ? 35.169 9.293 10.683 1.00 97.50 88 SER A O 1
ATOM 665 N N . ASP A 1 89 ? 34.406 7.504 11.838 1.00 95.25 89 ASP A N 1
ATOM 666 C CA . ASP A 1 89 ? 34.447 8.130 13.152 1.00 95.25 89 ASP A CA 1
ATOM 667 C C . ASP A 1 89 ? 35.788 7.883 13.874 1.00 95.25 89 ASP A C 1
ATOM 669 O O . ASP A 1 89 ? 36.810 7.553 13.264 1.00 95.25 89 ASP A O 1
ATOM 673 N N . SER A 1 90 ? 35.839 8.152 15.179 1.00 95.75 90 SER A N 1
ATOM 674 C CA . SER A 1 90 ? 37.061 8.017 15.974 1.00 95.75 90 SER A CA 1
ATOM 675 C C . SER A 1 90 ? 37.377 6.586 16.434 1.00 95.75 90 SER A C 1
ATOM 677 O O . SER A 1 90 ? 38.384 6.398 17.127 1.00 95.75 90 SER A O 1
ATOM 679 N N . SER A 1 91 ? 36.553 5.600 16.080 1.00 92.75 91 SER A N 1
ATOM 680 C CA . SER A 1 91 ? 36.586 4.208 16.540 1.00 92.75 91 SER A CA 1
ATOM 681 C C . SER A 1 91 ? 36.567 3.196 15.383 1.00 92.75 91 SER A C 1
ATOM 683 O O . SER A 1 91 ? 36.448 3.557 14.228 1.00 92.75 91 SER A O 1
ATOM 685 N N . ILE A 1 92 ? 36.857 1.934 15.733 1.00 90.19 92 ILE A N 1
ATOM 686 C CA . ILE A 1 92 ? 36.836 0.716 14.896 1.00 90.19 92 ILE A CA 1
ATOM 687 C C . ILE A 1 92 ? 37.320 0.890 13.441 1.00 90.19 92 ILE A C 1
ATOM 689 O O . ILE A 1 92 ? 36.568 1.138 12.509 1.00 90.19 92 ILE A O 1
ATOM 693 N N . VAL A 1 93 ? 38.596 0.571 13.209 1.00 93.75 93 VAL A N 1
ATOM 694 C CA . VAL A 1 93 ? 39.138 0.468 11.848 1.00 93.75 93 VAL A CA 1
ATOM 695 C C . VAL A 1 93 ? 38.847 -0.900 11.233 1.00 93.75 93 VAL A C 1
ATOM 697 O O . VAL A 1 93 ? 39.164 -1.933 11.822 1.00 93.75 93 VAL A O 1
ATOM 700 N N . ALA A 1 94 ? 38.377 -0.896 9.988 1.00 94.12 94 ALA A N 1
ATOM 701 C CA . ALA A 1 94 ? 38.322 -2.065 9.115 1.00 94.12 94 ALA A CA 1
ATOM 702 C C . ALA A 1 94 ? 38.928 -1.768 7.722 1.00 94.12 94 ALA A C 1
ATOM 704 O O . ALA A 1 94 ? 39.585 -0.740 7.505 1.00 94.12 94 ALA A O 1
ATOM 705 N N . ASP A 1 95 ? 38.740 -2.686 6.771 1.00 94.88 95 ASP A N 1
ATOM 706 C CA . ASP A 1 95 ? 39.303 -2.586 5.417 1.00 94.88 95 ASP A CA 1
ATOM 707 C C . ASP A 1 95 ? 38.704 -1.414 4.622 1.00 94.88 95 ASP A C 1
ATOM 709 O O . ASP A 1 95 ? 39.444 -0.628 4.023 1.00 94.88 95 ASP A O 1
ATOM 713 N N . GLY A 1 96 ? 37.382 -1.218 4.686 1.00 94.94 96 GLY A N 1
ATOM 714 C CA . GLY A 1 96 ? 36.663 -0.170 3.959 1.00 94.94 96 GLY A CA 1
ATOM 715 C C . GLY A 1 96 ? 35.701 -0.728 2.922 1.00 94.94 96 GLY A C 1
ATOM 716 O O . GLY A 1 96 ? 34.946 -1.657 3.192 1.00 94.94 96 GLY A O 1
ATOM 717 N N . GLY A 1 97 ? 35.692 -0.128 1.735 1.00 94.56 97 GLY A N 1
ATOM 718 C CA . GLY A 1 97 ? 34.804 -0.510 0.643 1.00 94.56 97 GLY A CA 1
ATOM 719 C C . GLY A 1 97 ? 35.549 -0.577 -0.681 1.00 94.56 97 GLY A C 1
ATOM 720 O O . GLY A 1 97 ? 36.300 0.338 -1.019 1.00 94.56 97 GLY A O 1
ATOM 721 N N . TYR A 1 98 ? 35.309 -1.649 -1.430 1.00 95.06 98 TYR A N 1
ATOM 722 C CA . TYR A 1 98 ? 35.809 -1.850 -2.784 1.00 95.06 98 TYR A CA 1
ATOM 723 C C . TYR A 1 98 ? 34.640 -1.744 -3.753 1.00 95.06 98 TYR A C 1
ATOM 725 O O . TYR A 1 98 ? 33.663 -2.483 -3.638 1.00 95.06 98 TYR A O 1
ATOM 733 N N . PHE A 1 99 ? 34.752 -0.818 -4.698 1.00 94.56 99 PHE A N 1
ATOM 734 C CA . PHE A 1 99 ? 33.745 -0.544 -5.715 1.00 94.56 99 PHE A CA 1
ATOM 735 C C . PHE A 1 99 ? 34.321 -0.912 -7.073 1.00 94.56 99 PHE A C 1
ATOM 737 O O . PHE A 1 99 ? 35.404 -0.441 -7.421 1.00 94.56 99 PHE A O 1
ATOM 744 N N . ASP A 1 100 ? 33.599 -1.724 -7.833 1.00 94.44 100 ASP A N 1
ATOM 745 C CA . ASP A 1 100 ? 34.030 -2.168 -9.155 1.00 94.44 100 ASP A CA 1
ATOM 746 C C . ASP A 1 100 ? 32.868 -2.150 -10.151 1.00 94.44 100 ASP A C 1
ATOM 748 O O . ASP A 1 100 ? 31.699 -2.148 -9.759 1.00 94.44 100 ASP A O 1
ATOM 752 N N . ASN A 1 101 ? 33.181 -2.096 -11.446 1.00 93.12 101 ASN A N 1
ATOM 753 C CA . ASN A 1 101 ? 32.210 -1.998 -12.540 1.00 93.12 101 ASN A CA 1
ATOM 754 C C . ASN A 1 101 ? 31.161 -0.889 -12.328 1.00 93.12 101 ASN A C 1
ATOM 756 O O . ASN A 1 101 ? 29.989 -1.053 -12.673 1.00 93.12 101 ASN A O 1
ATOM 760 N N . VAL A 1 102 ? 31.575 0.237 -11.737 1.00 91.88 102 VAL A N 1
ATOM 761 C CA . VAL A 1 102 ? 30.669 1.349 -11.442 1.00 91.88 102 VAL A CA 1
ATOM 762 C C . VAL A 1 102 ? 30.258 2.037 -12.739 1.00 91.88 102 VAL A C 1
ATOM 764 O O . VAL A 1 102 ? 31.098 2.553 -13.478 1.00 91.88 102 VAL A O 1
ATOM 767 N N . GLY A 1 103 ? 28.957 2.077 -12.997 1.00 89.50 103 GLY A N 1
ATOM 768 C CA . GLY A 1 103 ? 28.379 2.666 -14.198 1.00 89.50 103 GLY A CA 1
ATOM 769 C C . GLY A 1 103 ? 27.011 3.284 -13.943 1.00 89.50 103 GLY A C 1
ATOM 770 O O . GLY A 1 103 ? 26.437 3.154 -12.864 1.00 89.50 103 GLY A O 1
ATOM 771 N N . VAL A 1 104 ? 26.485 3.968 -14.956 1.00 89.50 104 VAL A N 1
ATOM 772 C CA . VAL A 1 104 ? 25.110 4.472 -14.964 1.00 89.50 104 VAL A CA 1
ATOM 773 C C . VAL A 1 104 ? 24.349 3.722 -16.043 1.00 89.50 104 VAL A C 1
ATOM 775 O O . VAL A 1 104 ? 24.734 3.747 -17.211 1.00 89.50 104 VAL A O 1
ATOM 778 N N . GLU A 1 105 ? 23.265 3.072 -15.644 1.00 88.94 105 GLU A N 1
ATOM 779 C CA . GLU A 1 105 ? 22.312 2.459 -16.562 1.00 88.94 105 GLU A CA 1
ATOM 780 C C . GLU A 1 105 ? 21.044 3.297 -16.604 1.00 88.94 105 GLU A C 1
ATOM 782 O O . GLU A 1 105 ? 20.579 3.794 -15.579 1.00 88.94 105 GLU A O 1
ATOM 787 N N . SER A 1 106 ? 20.457 3.425 -17.787 1.00 86.94 106 SER A N 1
ATOM 788 C CA . SER A 1 106 ? 19.202 4.138 -17.984 1.00 86.94 106 SER A CA 1
ATOM 789 C C . SER A 1 106 ? 18.295 3.352 -18.913 1.00 86.94 106 SER A C 1
ATOM 791 O O . SER A 1 106 ? 18.763 2.688 -19.837 1.00 86.94 106 SER A O 1
ATOM 793 N N . THR A 1 107 ? 16.987 3.474 -18.714 1.00 81.38 107 THR A N 1
ATOM 794 C CA . THR A 1 107 ? 16.027 3.047 -19.732 1.00 81.38 107 THR A CA 1
ATOM 795 C C . THR A 1 107 ? 15.909 4.127 -20.805 1.00 81.38 107 THR A C 1
ATOM 797 O O . THR A 1 107 ? 15.589 5.285 -20.514 1.00 81.38 107 THR A O 1
ATOM 800 N N . SER A 1 108 ? 16.193 3.756 -22.056 1.00 66.50 108 SER A N 1
ATOM 801 C CA . SER A 1 108 ? 16.048 4.657 -23.195 1.00 66.50 108 SER A CA 1
ATOM 802 C C . SER A 1 108 ? 14.582 4.800 -23.580 1.00 66.50 108 SER A C 1
ATOM 804 O O . SER A 1 108 ? 13.903 3.798 -23.795 1.00 66.50 108 SER A O 1
ATOM 806 N N . GLY A 1 109 ? 14.130 6.043 -23.725 1.00 61.03 109 GLY A N 1
ATOM 807 C CA . GLY A 1 109 ? 12.812 6.375 -24.255 1.00 61.03 109 GLY A CA 1
ATOM 808 C C . GLY A 1 109 ? 12.137 7.479 -23.450 1.00 61.03 109 GLY A C 1
ATOM 809 O O . GLY A 1 109 ? 11.899 7.361 -22.247 1.00 61.03 109 GLY A O 1
ATOM 810 N N . ALA A 1 110 ? 11.769 8.569 -24.121 1.00 55.22 110 ALA A N 1
ATOM 811 C CA . ALA A 1 110 ? 10.641 9.350 -23.645 1.00 55.22 110 ALA A CA 1
ATOM 812 C C . ALA A 1 110 ? 9.400 8.467 -23.845 1.00 55.22 110 ALA A C 1
ATOM 814 O O . ALA A 1 110 ? 9.211 8.040 -24.979 1.00 55.22 110 ALA A O 1
ATOM 815 N N . PRO A 1 111 ? 8.560 8.227 -22.818 1.00 55.44 111 PRO A N 1
ATOM 816 C CA . PRO A 1 111 ? 7.220 7.709 -23.011 1.00 55.44 111 PRO A CA 1
ATOM 817 C C . PRO A 1 111 ? 6.529 8.612 -24.028 1.00 55.44 111 PRO A C 1
ATOM 819 O O . PRO A 1 111 ? 6.121 9.732 -23.706 1.00 55.44 111 PRO A O 1
ATOM 822 N N . SER A 1 112 ? 6.482 8.179 -25.275 1.00 56.31 112 SER A N 1
ATOM 823 C CA . SER A 1 112 ? 5.626 8.763 -26.277 1.00 56.31 112 SER A CA 1
ATOM 824 C C . SER A 1 112 ? 4.262 8.152 -26.004 1.00 56.31 112 SER A C 1
ATOM 826 O O . SER A 1 112 ? 4.088 6.932 -26.013 1.00 56.31 112 SER A O 1
ATOM 828 N N . GLY A 1 113 ? 3.268 8.995 -25.728 1.00 54.44 113 GLY A N 1
ATOM 829 C CA . GLY A 1 113 ? 1.892 8.534 -25.518 1.00 54.44 113 GLY A CA 1
ATOM 830 C C . GLY A 1 113 ? 1.303 7.767 -26.714 1.00 54.44 113 GLY A C 1
ATOM 831 O O . GLY A 1 113 ? 0.171 7.312 -26.634 1.00 54.44 113 GLY A O 1
ATOM 832 N N . THR A 1 114 ? 2.053 7.641 -27.813 1.00 55.47 114 THR A N 1
ATOM 833 C CA . THR A 1 114 ? 1.678 6.990 -29.067 1.00 55.47 114 THR A CA 1
ATOM 834 C C . THR A 1 114 ? 2.352 5.637 -29.326 1.00 55.47 114 THR A C 1
ATOM 836 O O . THR A 1 114 ? 1.837 4.912 -30.171 1.00 55.47 114 THR A O 1
ATOM 839 N N . ALA A 1 115 ? 3.463 5.275 -28.661 1.00 53.75 115 ALA A N 1
ATOM 840 C CA . ALA A 1 115 ? 4.170 4.004 -28.925 1.00 53.75 115 ALA A CA 1
ATOM 841 C C . ALA A 1 115 ? 4.453 3.137 -27.683 1.00 53.75 115 ALA A C 1
ATOM 843 O O . ALA A 1 115 ? 4.590 1.924 -27.822 1.00 53.75 115 ALA A O 1
ATOM 844 N N . ASP A 1 116 ? 4.497 3.717 -26.478 1.00 62.75 116 ASP A N 1
ATOM 845 C CA . ASP A 1 116 ? 4.847 2.967 -25.255 1.00 62.75 116 ASP A CA 1
ATOM 846 C C . ASP A 1 116 ? 3.623 2.410 -24.515 1.00 62.75 116 ASP A C 1
ATOM 848 O O . ASP A 1 116 ? 3.713 1.433 -23.773 1.00 62.75 116 ASP A O 1
ATOM 852 N N . TYR A 1 117 ? 2.454 3.004 -24.766 1.00 68.94 117 TYR A N 1
ATOM 853 C CA . TYR A 1 117 ? 1.157 2.476 -24.361 1.00 68.94 117 TYR A CA 1
ATOM 854 C C . TYR A 1 117 ? 0.384 2.098 -25.613 1.00 68.94 117 TYR A C 1
ATOM 856 O O . TYR A 1 117 ? 0.131 2.933 -26.479 1.00 68.94 117 TYR A O 1
ATOM 864 N N . GLN A 1 118 ? -0.012 0.835 -25.698 1.00 71.62 118 GLN A N 1
ATOM 865 C CA . GLN A 1 118 ? -0.796 0.321 -26.811 1.00 71.62 118 GLN A CA 1
ATOM 866 C C . GLN A 1 118 ? -1.968 -0.507 -26.300 1.00 71.62 118 GLN A C 1
ATOM 868 O O . GLN A 1 118 ? -1.870 -1.203 -25.286 1.00 71.62 118 GLN A O 1
ATOM 873 N N . PHE A 1 119 ? -3.081 -0.448 -27.029 1.00 81.00 119 PHE A N 1
ATOM 874 C CA . PHE A 1 119 ? -4.188 -1.369 -26.822 1.00 81.00 119 PHE A CA 1
ATOM 875 C C . PHE A 1 119 ? -3.819 -2.722 -27.420 1.00 81.00 119 PHE A C 1
ATOM 877 O O . PHE A 1 119 ? -3.733 -2.879 -28.635 1.00 81.00 119 PHE A O 1
ATOM 884 N N . LEU A 1 120 ? -3.612 -3.699 -26.546 1.00 85.38 120 LEU A N 1
ATOM 885 C CA . LEU A 1 120 ? -3.444 -5.097 -26.917 1.00 85.38 120 LEU A CA 1
ATOM 886 C C . LEU A 1 120 ? -4.716 -5.870 -26.584 1.00 85.38 120 LEU A C 1
ATOM 888 O O . LEU A 1 120 ? -5.491 -5.472 -25.715 1.00 85.38 120 LEU A O 1
ATOM 892 N N . GLN A 1 121 ? -4.924 -6.982 -27.280 1.00 90.19 121 GLN A N 1
ATOM 893 C CA . GLN A 1 121 ? -6.083 -7.849 -27.102 1.00 90.19 121 GLN A CA 1
ATOM 894 C C . GLN A 1 121 ? -5.625 -9.302 -26.969 1.00 90.19 121 GLN A C 1
ATOM 896 O O . GLN A 1 121 ? -4.628 -9.705 -27.566 1.00 90.19 121 GLN A O 1
ATOM 901 N N . GLY A 1 122 ? -6.379 -10.098 -26.213 1.00 93.31 122 GLY A N 1
ATOM 902 C CA . GLY A 1 122 ? -6.132 -11.529 -26.039 1.00 93.31 122 GLY A CA 1
ATOM 903 C C . GLY A 1 122 ? -6.224 -11.980 -24.585 1.00 93.31 122 GLY A C 1
ATOM 904 O O . GLY A 1 122 ? -6.312 -11.177 -23.655 1.00 93.31 122 GLY A O 1
ATOM 905 N N . THR A 1 123 ? -6.177 -13.294 -24.371 1.00 94.06 123 THR A N 1
ATOM 906 C CA . THR A 1 123 ? -6.182 -13.879 -23.020 1.00 94.06 123 THR A CA 1
ATOM 907 C C . THR A 1 123 ? -4.955 -13.458 -22.210 1.00 94.06 123 THR A C 1
ATOM 909 O O . THR A 1 123 ? -5.067 -13.284 -21.000 1.00 94.06 123 THR A O 1
ATOM 912 N N . SER A 1 124 ? -3.830 -13.167 -22.870 1.00 95.44 124 SER A N 1
ATOM 913 C CA . SER A 1 124 ? -2.640 -12.564 -22.255 1.00 95.44 124 SER A CA 1
ATOM 914 C C . SER A 1 124 ? -2.900 -11.209 -21.595 1.00 95.44 124 SER A C 1
ATOM 916 O O . SER A 1 124 ? -2.150 -10.837 -20.703 1.00 95.44 124 SER A O 1
ATOM 918 N N . MET A 1 125 ? -3.952 -10.482 -21.986 1.00 94.00 125 MET A N 1
ATOM 919 C CA . MET A 1 125 ? -4.377 -9.240 -21.331 1.00 94.00 125 MET A CA 1
ATOM 920 C C . MET A 1 125 ? -5.419 -9.513 -20.243 1.00 94.00 125 MET A C 1
ATOM 922 O O . MET A 1 125 ? -5.480 -8.778 -19.264 1.00 94.00 125 MET A O 1
ATOM 926 N N . ALA A 1 126 ? -6.201 -10.590 -20.349 1.00 95.19 126 ALA A N 1
ATOM 927 C CA . ALA A 1 126 ? -7.150 -10.990 -19.308 1.00 95.19 126 ALA A CA 1
ATOM 928 C C . ALA A 1 126 ? -6.445 -11.541 -18.054 1.00 95.19 126 ALA A C 1
ATOM 930 O O . ALA A 1 126 ? -6.782 -11.150 -16.936 1.00 95.19 126 ALA A O 1
ATOM 931 N N . THR A 1 127 ? -5.437 -12.402 -18.225 1.00 96.50 127 THR A N 1
ATOM 932 C CA . THR A 1 127 ? -4.671 -13.008 -17.122 1.00 96.50 127 THR A CA 1
ATOM 933 C C . THR A 1 127 ? -4.079 -11.982 -16.142 1.00 96.50 127 THR A C 1
ATOM 935 O O . THR A 1 127 ? -4.318 -12.137 -14.943 1.00 96.50 127 THR A O 1
ATOM 938 N N . PRO A 1 128 ? -3.380 -10.910 -16.576 1.00 96.88 128 PRO A N 1
ATOM 939 C CA . PRO A 1 128 ? -2.816 -9.923 -15.657 1.00 96.88 128 PRO A CA 1
ATOM 940 C C . PRO A 1 128 ? -3.869 -9.105 -14.897 1.00 96.88 128 PRO A C 1
ATOM 942 O O . PRO A 1 128 ? -3.586 -8.630 -13.802 1.00 96.88 128 PRO A O 1
ATOM 945 N N . HIS A 1 129 ? -5.101 -8.979 -15.407 1.00 97.12 129 HIS A N 1
ATOM 946 C CA . HIS A 1 129 ? -6.188 -8.389 -14.617 1.00 97.12 129 HIS A CA 1
ATOM 947 C C . HIS A 1 129 ? -6.566 -9.297 -13.441 1.00 97.12 129 HIS A C 1
ATOM 949 O O . HIS A 1 129 ? -6.777 -8.811 -12.333 1.00 97.12 129 HIS A O 1
ATOM 955 N N . VAL A 1 130 ? -6.619 -10.617 -13.655 1.00 97.75 130 VAL A N 1
ATOM 956 C CA . VAL A 1 130 ? -6.888 -11.579 -12.576 1.00 97.75 130 VAL A CA 1
ATOM 957 C C . VAL A 1 130 ? -5.748 -11.579 -11.560 1.00 97.75 130 VAL A C 1
ATOM 959 O O . VAL A 1 130 ? -6.013 -11.470 -10.365 1.00 97.75 130 VAL A O 1
ATOM 962 N N . THR A 1 131 ? -4.488 -11.646 -12.003 1.00 97.50 131 THR A N 1
ATOM 963 C CA . THR A 1 131 ? -3.340 -11.637 -11.078 1.00 97.50 131 THR A CA 1
ATOM 964 C C . THR A 1 131 ? -3.198 -10.304 -10.344 1.00 97.50 131 THR A C 1
ATOM 966 O O . THR A 1 131 ? -2.893 -10.304 -9.154 1.00 97.50 131 THR A O 1
ATOM 969 N N . GLY A 1 132 ? -3.504 -9.176 -10.994 1.00 97.94 132 GLY A N 1
ATOM 970 C CA . GLY A 1 132 ? -3.574 -7.868 -10.343 1.00 97.94 132 GLY A CA 1
ATOM 971 C C . GLY A 1 132 ? -4.610 -7.831 -9.216 1.00 97.94 132 GLY A C 1
ATOM 972 O O . GLY A 1 132 ? -4.316 -7.352 -8.123 1.00 97.94 132 GLY A O 1
ATOM 973 N N . VAL A 1 133 ? -5.797 -8.414 -9.428 1.00 97.88 133 VAL A N 1
ATOM 974 C CA . VAL A 1 133 ? -6.815 -8.526 -8.369 1.00 97.88 133 VAL A CA 1
ATOM 975 C C . VAL A 1 133 ? -6.391 -9.490 -7.264 1.00 97.88 133 VAL A C 1
ATOM 977 O O . VAL A 1 133 ? -6.655 -9.203 -6.102 1.00 97.88 133 VAL A O 1
ATOM 980 N N . VAL A 1 134 ? -5.690 -10.583 -7.574 1.00 97.81 134 VAL A N 1
ATOM 981 C CA . VAL A 1 134 ? -5.093 -11.449 -6.540 1.00 97.81 134 VAL A CA 1
ATOM 982 C C . VAL A 1 134 ? -4.106 -10.663 -5.671 1.00 97.81 134 VAL A C 1
ATOM 984 O O . VAL A 1 134 ? -4.140 -10.792 -4.448 1.00 97.81 134 VAL A O 1
ATOM 987 N N . GLY A 1 135 ? -3.287 -9.797 -6.277 1.00 96.62 135 GLY A N 1
ATOM 988 C CA . GLY A 1 135 ? -2.414 -8.878 -5.544 1.00 96.62 135 GLY A CA 1
ATOM 989 C C . GLY A 1 135 ? -3.192 -7.947 -4.610 1.00 96.62 135 GLY A C 1
ATOM 990 O O . GLY A 1 135 ? -2.830 -7.807 -3.446 1.00 96.62 135 GLY A O 1
ATOM 991 N N . LEU A 1 136 ? -4.305 -7.372 -5.079 1.00 95.44 136 LEU A N 1
ATOM 992 C CA . LEU A 1 136 ? -5.180 -6.535 -4.247 1.00 95.44 136 LEU A CA 1
ATOM 993 C C . LEU A 1 136 ? -5.865 -7.319 -3.117 1.00 95.44 136 LEU A C 1
ATOM 995 O O . LEU A 1 136 ? -5.983 -6.812 -2.006 1.00 95.44 136 LEU A O 1
ATOM 999 N N . VAL A 1 137 ? -6.294 -8.554 -3.381 1.00 96.00 137 VAL A N 1
ATOM 1000 C CA . VAL A 1 137 ? -6.882 -9.453 -2.377 1.00 96.00 137 VAL A CA 1
ATOM 1001 C C . VAL A 1 137 ? -5.878 -9.747 -1.260 1.00 96.00 137 VAL A C 1
ATOM 1003 O O . VAL A 1 137 ? -6.220 -9.620 -0.087 1.00 96.00 137 VAL A O 1
ATOM 1006 N N . LEU A 1 138 ? -4.630 -10.066 -1.609 1.00 94.56 138 LEU A N 1
ATOM 1007 C CA . LEU A 1 138 ? -3.560 -10.303 -0.635 1.00 94.56 138 LEU A CA 1
ATOM 1008 C C . LEU A 1 138 ? -3.140 -9.029 0.105 1.00 94.56 138 LEU A C 1
ATOM 1010 O O . LEU A 1 138 ? -2.830 -9.089 1.290 1.00 94.56 138 LEU A O 1
ATOM 1014 N N . ALA A 1 139 ? -3.172 -7.872 -0.559 1.00 91.81 139 ALA A N 1
ATOM 1015 C CA . ALA A 1 139 ? -2.942 -6.590 0.101 1.00 91.81 139 ALA A CA 1
ATOM 1016 C C . ALA A 1 139 ? -4.038 -6.268 1.134 1.00 91.81 139 ALA A C 1
ATOM 1018 O O . ALA A 1 139 ? -3.747 -5.687 2.176 1.00 91.81 139 ALA A O 1
ATOM 1019 N N . ALA A 1 140 ? -5.287 -6.664 0.867 1.00 91.06 140 ALA A N 1
ATOM 1020 C CA . ALA A 1 140 ? -6.408 -6.481 1.789 1.00 91.06 140 ALA A CA 1
ATOM 1021 C C . ALA A 1 140 ? -6.441 -7.515 2.929 1.00 91.06 140 ALA A C 1
ATOM 1023 O O . ALA A 1 140 ? -6.980 -7.231 4.001 1.00 91.06 140 ALA A O 1
ATOM 1024 N N . ASN A 1 141 ? -5.903 -8.716 2.707 1.00 93.06 141 ASN A N 1
ATOM 1025 C CA . ASN A 1 141 ? -5.760 -9.747 3.728 1.00 93.06 141 ASN A CA 1
ATOM 1026 C C . ASN A 1 141 ? -4.573 -10.680 3.406 1.00 93.06 141 ASN A C 1
ATOM 1028 O O . ASN A 1 141 ? -4.718 -11.614 2.610 1.00 93.06 141 ASN A O 1
ATOM 1032 N N . PRO A 1 142 ? -3.405 -10.475 4.043 1.00 92.44 142 PRO A N 1
ATOM 1033 C CA . PRO A 1 142 ? -2.194 -11.239 3.737 1.00 92.44 142 PRO A CA 1
ATOM 1034 C C . PRO A 1 142 ? -2.210 -12.674 4.286 1.00 92.44 142 PRO A C 1
ATOM 1036 O O . PRO A 1 142 ? -1.337 -13.464 3.942 1.00 92.44 142 PRO A O 1
ATOM 1039 N N . ASN A 1 143 ? -3.190 -13.029 5.125 1.00 93.25 143 ASN A N 1
ATOM 1040 C CA . ASN A 1 143 ? -3.269 -14.338 5.783 1.00 93.25 143 ASN A CA 1
ATOM 1041 C C . ASN A 1 143 ? -4.103 -15.366 4.999 1.00 93.25 143 ASN A C 1
ATOM 1043 O O . ASN A 1 143 ? -4.333 -16.475 5.485 1.00 93.25 143 ASN A O 1
ATOM 1047 N N . LEU A 1 144 ? -4.599 -15.003 3.813 1.00 95.50 144 LEU A N 1
ATOM 1048 C CA . LEU A 1 144 ? -5.415 -15.895 2.996 1.00 95.50 144 LEU A CA 1
ATOM 1049 C C . LEU A 1 144 ? -4.583 -17.036 2.414 1.00 95.50 144 LEU A C 1
ATOM 1051 O O . LEU A 1 144 ? -3.490 -16.839 1.884 1.00 95.50 144 LEU A O 1
ATOM 1055 N N . ASN A 1 145 ? -5.153 -18.237 2.432 1.00 96.69 145 ASN A N 1
ATOM 1056 C CA . ASN A 1 145 ? -4.603 -19.362 1.690 1.00 96.69 145 ASN A CA 1
ATOM 1057 C C . ASN A 1 145 ? -5.074 -19.359 0.223 1.00 96.69 145 ASN A C 1
ATOM 1059 O O . ASN A 1 145 ? -6.023 -18.672 -0.161 1.00 96.69 145 ASN A O 1
ATOM 1063 N N . VAL A 1 146 ? -4.430 -20.181 -0.610 1.00 96.62 146 VAL A N 1
ATOM 1064 C CA . VAL A 1 146 ? -4.708 -20.258 -2.055 1.00 96.62 146 VAL A CA 1
ATOM 1065 C C . VAL A 1 146 ? -6.168 -20.611 -2.362 1.00 96.62 146 VAL A C 1
ATOM 1067 O O . VAL A 1 146 ? -6.727 -20.087 -3.325 1.00 96.62 146 VAL A O 1
ATOM 1070 N N . ALA A 1 147 ? -6.805 -21.468 -1.558 1.00 97.50 147 ALA A N 1
ATOM 1071 C CA . ALA A 1 147 ? -8.204 -21.841 -1.764 1.00 97.50 147 ALA A CA 1
ATOM 1072 C C . ALA A 1 147 ? -9.140 -20.654 -1.500 1.00 97.50 147 ALA A C 1
ATOM 1074 O O . ALA A 1 147 ? -9.987 -20.357 -2.335 1.00 97.50 147 ALA A O 1
ATOM 1075 N N . GLN A 1 148 ? -8.917 -19.909 -0.415 1.00 97.25 148 GLN A N 1
ATOM 1076 C CA . GLN A 1 148 ? -9.696 -18.709 -0.094 1.00 97.25 148 GLN A CA 1
ATOM 1077 C C . GLN A 1 148 ? -9.547 -17.628 -1.170 1.00 97.25 148 GLN A C 1
ATOM 1079 O O . GLN A 1 148 ? -10.535 -17.017 -1.569 1.00 97.25 148 GLN A O 1
ATOM 1084 N N . ILE A 1 149 ? -8.332 -17.427 -1.688 1.00 97.69 149 ILE A N 1
ATOM 1085 C CA . ILE A 1 149 ? -8.086 -16.503 -2.805 1.00 97.69 149 ILE A CA 1
ATOM 1086 C C . ILE A 1 149 ? -8.844 -16.972 -4.050 1.00 97.69 149 ILE A C 1
ATOM 1088 O O . ILE A 1 149 ? -9.524 -16.184 -4.705 1.00 97.69 149 ILE A O 1
ATOM 1092 N N . ARG A 1 150 ? -8.761 -18.266 -4.378 1.00 97.06 150 ARG A N 1
ATOM 1093 C CA . ARG A 1 150 ? -9.458 -18.844 -5.532 1.00 97.06 150 ARG A CA 1
ATOM 1094 C C . ARG A 1 150 ? -10.972 -18.669 -5.417 1.00 97.06 150 ARG A C 1
ATOM 1096 O O . ARG A 1 150 ? -11.597 -18.247 -6.388 1.00 97.06 150 ARG A O 1
ATOM 1103 N N . ASP A 1 151 ? -11.544 -18.953 -4.254 1.00 97.19 151 ASP A N 1
ATOM 1104 C CA . ASP A 1 151 ? -12.978 -18.816 -4.004 1.00 97.19 151 ASP A CA 1
ATOM 1105 C C . ASP A 1 151 ? -13.421 -17.355 -4.096 1.00 97.19 151 ASP A C 1
ATOM 1107 O O . ASP A 1 151 ? -14.428 -17.064 -4.747 1.00 97.19 151 ASP A O 1
ATOM 1111 N N . ALA A 1 152 ? -12.636 -16.427 -3.539 1.00 96.75 152 ALA A N 1
ATOM 1112 C CA . ALA A 1 152 ? -12.882 -14.995 -3.666 1.00 96.75 152 ALA A CA 1
ATOM 1113 C C . ALA A 1 152 ? -12.928 -14.564 -5.136 1.00 96.75 152 ALA A C 1
ATOM 1115 O O . ALA A 1 152 ? -13.833 -13.840 -5.537 1.00 96.75 152 ALA A O 1
ATOM 1116 N N . ILE A 1 153 ? -12.008 -15.041 -5.976 1.00 97.69 153 ILE A N 1
ATOM 1117 C CA . ILE A 1 153 ? -11.974 -14.689 -7.403 1.00 97.69 153 ILE A CA 1
ATOM 1118 C C . ILE A 1 153 ? -13.133 -15.327 -8.185 1.00 97.69 153 ILE A C 1
ATOM 1120 O O . ILE A 1 153 ? -13.781 -14.655 -8.992 1.00 97.69 153 ILE A O 1
ATOM 1124 N N . LEU A 1 154 ? -13.405 -16.616 -7.970 1.00 96.88 154 LEU A N 1
ATOM 1125 C CA . LEU A 1 154 ? -14.362 -17.374 -8.784 1.00 96.88 154 LEU A CA 1
ATOM 1126 C C . LEU A 1 154 ? -15.825 -17.110 -8.401 1.00 96.88 154 LEU A C 1
ATOM 1128 O O . LEU A 1 154 ? -16.678 -17.007 -9.287 1.00 96.88 154 LEU A O 1
ATOM 1132 N N . ASN A 1 155 ? -16.125 -16.957 -7.109 1.00 96.25 155 ASN A N 1
ATOM 1133 C CA . ASN A 1 155 ? -17.506 -16.903 -6.616 1.00 96.25 155 ASN A CA 1
ATOM 1134 C C . ASN A 1 155 ? -18.089 -15.484 -6.577 1.00 96.25 155 ASN A C 1
ATOM 1136 O O . ASN A 1 155 ? -19.310 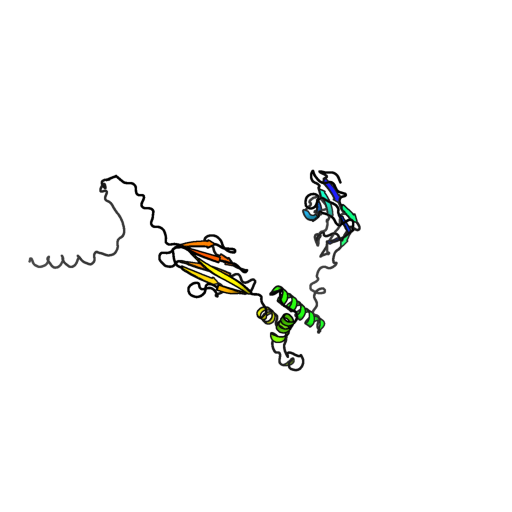-15.319 -6.542 1.00 96.25 155 ASN A O 1
ATOM 1140 N N . THR A 1 156 ? -17.245 -14.452 -6.615 1.00 97.31 156 THR A N 1
ATOM 1141 C CA . THR A 1 156 ? -17.677 -13.049 -6.473 1.00 97.31 156 THR A CA 1
ATOM 1142 C C . THR A 1 156 ? -17.783 -12.292 -7.799 1.00 97.31 156 THR A C 1
ATOM 1144 O O . THR A 1 156 ? -18.289 -11.165 -7.843 1.00 97.31 156 THR A O 1
ATOM 1147 N N . GLY A 1 157 ? -17.349 -12.918 -8.899 1.00 96.25 157 GLY A N 1
ATOM 1148 C CA . GLY A 1 157 ? -17.477 -12.365 -10.243 1.00 96.25 157 GLY A CA 1
ATOM 1149 C C . GLY A 1 157 ? -18.933 -12.104 -10.640 1.00 96.25 157 GLY A C 1
ATOM 1150 O O . GLY A 1 157 ? -19.868 -12.689 -10.093 1.00 96.25 157 GLY A O 1
ATOM 1151 N N . VAL A 1 158 ? -19.139 -11.231 -11.620 1.00 97.81 158 VAL A N 1
ATOM 1152 C CA . VAL A 1 158 ? -20.473 -10.880 -12.126 1.00 97.81 158 VAL A CA 1
ATOM 1153 C C . VAL A 1 158 ? -20.869 -11.860 -13.222 1.00 97.81 158 VAL A C 1
ATOM 1155 O O . VAL A 1 158 ? -20.092 -12.082 -14.150 1.00 97.81 158 VAL A O 1
ATOM 1158 N N . LEU A 1 159 ? -22.069 -12.438 -13.127 1.00 96.81 159 LEU A N 1
ATOM 1159 C CA . LEU A 1 159 ? -22.610 -13.305 -14.174 1.00 96.81 159 LEU A CA 1
ATOM 1160 C C . LEU A 1 159 ? -22.751 -12.523 -15.480 1.00 96.81 159 LEU A C 1
ATOM 1162 O O . LEU A 1 159 ? -23.318 -11.432 -15.508 1.00 96.81 159 LEU A O 1
ATOM 1166 N N . VAL A 1 160 ? -22.245 -13.103 -16.562 1.00 97.75 160 VAL A N 1
ATOM 1167 C CA . VAL A 1 160 ? -22.406 -12.560 -17.910 1.00 97.75 160 VAL A CA 1
ATOM 1168 C C . VAL A 1 160 ? -23.093 -13.640 -18.738 1.00 97.75 160 VAL A C 1
ATOM 1170 O O . VAL A 1 160 ? -22.501 -14.704 -18.908 1.00 97.75 160 VAL A O 1
ATOM 1173 N N . PRO A 1 161 ? -24.309 -13.407 -19.273 1.00 97.31 161 PRO A N 1
ATOM 1174 C CA . PRO A 1 161 ? -25.054 -14.435 -20.003 1.00 97.31 161 PRO A CA 1
ATOM 1175 C C . PRO A 1 161 ? -24.247 -15.111 -21.118 1.00 97.31 161 PRO A C 1
ATOM 1177 O O . PRO A 1 161 ? -24.296 -16.327 -21.254 1.00 97.31 161 PRO A O 1
ATOM 1180 N N . ALA A 1 162 ? -23.429 -14.342 -21.844 1.00 96.94 162 ALA A N 1
ATOM 1181 C CA . ALA A 1 162 ? -22.559 -14.850 -22.908 1.00 96.94 162 ALA A CA 1
ATOM 1182 C C . ALA A 1 162 ? -21.425 -15.778 -22.425 1.00 96.94 162 ALA A C 1
ATOM 1184 O O . ALA A 1 162 ? -20.820 -16.471 -23.234 1.00 96.94 162 ALA A O 1
ATOM 1185 N N . LEU A 1 163 ? -21.111 -15.783 -21.126 1.00 96.12 163 LEU A N 1
ATOM 1186 C CA . LEU A 1 163 ? -20.097 -16.653 -20.528 1.00 96.12 163 LEU A CA 1
ATOM 1187 C C . LEU A 1 163 ? -20.700 -17.923 -19.910 1.00 96.12 163 LEU A C 1
ATOM 1189 O O . LEU A 1 163 ? -19.950 -18.824 -19.525 1.00 96.12 163 LEU A O 1
ATOM 1193 N N . ASN A 1 164 ? -22.028 -18.010 -19.795 1.00 94.75 164 ASN A N 1
ATOM 1194 C CA . ASN A 1 164 ? -22.694 -19.157 -19.190 1.00 94.75 164 ASN A CA 1
ATOM 1195 C C . ASN A 1 164 ? -22.455 -20.425 -20.024 1.00 94.75 164 ASN A C 1
ATOM 1197 O O . ASN A 1 164 ? -22.690 -20.432 -21.229 1.00 94.75 164 ASN A O 1
ATOM 1201 N N . GLY A 1 165 ? -21.951 -21.484 -19.391 1.00 94.12 165 GLY A N 1
ATOM 1202 C CA . GLY A 1 165 ? -21.548 -22.717 -20.077 1.00 94.12 165 GLY A CA 1
ATOM 1203 C C . GLY A 1 165 ? -20.265 -22.612 -20.917 1.00 94.12 165 GLY A C 1
ATOM 1204 O O . GLY A 1 165 ? -19.822 -23.623 -21.449 1.00 94.12 165 GLY A O 1
ATOM 1205 N N . VAL A 1 166 ? -19.646 -21.427 -21.015 1.00 95.75 166 VAL A N 1
ATOM 1206 C CA . VAL A 1 166 ? -18.382 -21.201 -21.747 1.00 95.75 166 VAL A CA 1
ATOM 1207 C C . VAL A 1 166 ? -17.182 -21.226 -20.802 1.00 95.75 166 VAL A C 1
ATOM 1209 O O . VAL A 1 166 ? -16.133 -21.773 -21.130 1.00 95.75 166 VAL A O 1
ATOM 1212 N N . VAL A 1 167 ? -17.334 -20.651 -19.608 1.00 94.56 167 VAL A N 1
ATOM 1213 C CA . VAL A 1 167 ? -16.342 -20.717 -18.523 1.00 94.56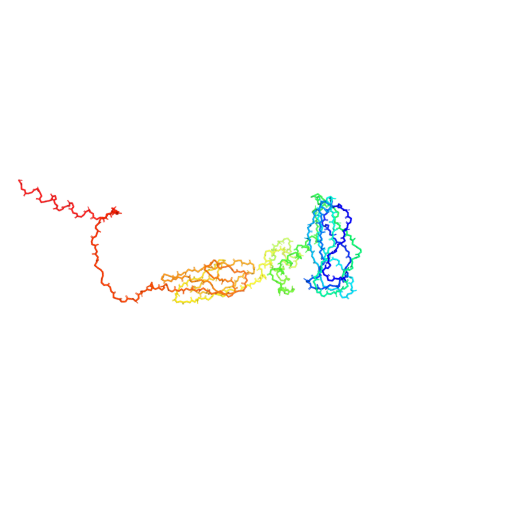 167 VAL A CA 1
ATOM 1214 C C . VAL A 1 167 ? -16.983 -21.329 -17.284 1.00 94.56 167 VAL A C 1
ATOM 1216 O O . VAL A 1 167 ? -18.190 -21.204 -17.085 1.00 94.56 167 VAL A O 1
ATOM 1219 N N . SER A 1 168 ? -16.178 -21.964 -16.427 1.00 94.69 168 SER A N 1
ATOM 1220 C CA . SER A 1 168 ? -16.660 -22.774 -15.294 1.00 94.69 168 SER A CA 1
ATOM 1221 C C . SER A 1 168 ? -17.625 -22.051 -14.351 1.00 94.69 168 SER A C 1
ATOM 1223 O O . SER A 1 168 ? -18.498 -22.682 -13.767 1.00 94.69 168 SER A O 1
ATOM 1225 N N . THR A 1 169 ? -17.484 -20.735 -14.202 1.00 95.81 169 THR A N 1
ATOM 1226 C CA . THR A 1 169 ? -18.317 -19.918 -13.312 1.00 95.81 169 THR A CA 1
ATOM 1227 C C . THR A 1 169 ? -19.433 -19.166 -14.034 1.00 95.81 169 THR A C 1
ATOM 1229 O O . THR A 1 169 ? -20.308 -18.611 -13.374 1.00 95.81 169 THR A O 1
ATOM 1232 N N . GLY A 1 170 ? -19.383 -19.065 -15.367 1.00 96.69 170 GLY A N 1
ATOM 1233 C CA . GLY A 1 170 ? -20.212 -18.133 -16.140 1.00 96.69 170 GLY A CA 1
ATOM 1234 C C . GLY A 1 170 ? -20.000 -16.651 -15.790 1.00 96.69 170 GLY A C 1
ATOM 1235 O O . GLY A 1 170 ? -20.850 -15.812 -16.100 1.00 96.69 170 GLY A O 1
ATOM 1236 N N . ARG A 1 171 ? -18.902 -16.309 -15.100 1.00 97.12 171 ARG A N 1
ATOM 1237 C CA . ARG A 1 171 ? -18.679 -14.983 -14.508 1.00 97.12 171 ARG A CA 1
ATOM 1238 C C . ARG A 1 171 ? -17.474 -14.270 -15.103 1.00 97.12 171 ARG A C 1
ATOM 1240 O O . ARG A 1 171 ? -16.463 -14.878 -15.442 1.00 97.12 171 ARG A O 1
ATOM 1247 N N . ARG A 1 172 ? -17.568 -12.942 -15.132 1.00 97.62 172 ARG A N 1
ATOM 1248 C CA . ARG A 1 172 ? -16.449 -12.019 -15.339 1.00 97.62 172 ARG A CA 1
ATOM 1249 C C . ARG A 1 172 ? -15.923 -11.543 -13.985 1.00 97.62 172 ARG A C 1
ATOM 1251 O O . ARG A 1 172 ? -16.713 -11.268 -13.082 1.00 97.62 172 ARG A O 1
ATOM 1258 N N . LEU A 1 173 ? -14.602 -11.414 -13.864 1.00 97.94 173 LEU A N 1
ATOM 1259 C CA . LEU A 1 173 ? -13.928 -10.904 -12.666 1.00 97.94 173 LEU A CA 1
ATOM 1260 C C . LEU A 1 173 ? -14.550 -9.586 -12.171 1.00 97.94 173 LEU A C 1
ATOM 1262 O O . LEU A 1 173 ? -14.825 -8.685 -12.967 1.00 97.94 173 LEU A O 1
ATOM 1266 N N . ASN A 1 174 ? -14.719 -9.467 -10.854 1.00 98.00 174 ASN A N 1
ATOM 1267 C CA . ASN A 1 174 ? -15.083 -8.225 -10.181 1.00 98.00 174 ASN A CA 1
ATOM 1268 C C . ASN A 1 174 ? -14.138 -8.003 -8.994 1.00 98.00 174 ASN A C 1
ATOM 1270 O O . ASN A 1 174 ? -14.217 -8.715 -7.996 1.00 98.00 174 ASN A O 1
ATOM 1274 N N . ALA A 1 175 ? -13.243 -7.021 -9.122 1.00 97.25 175 ALA A N 1
ATOM 1275 C CA . ALA A 1 175 ? -12.235 -6.725 -8.109 1.00 97.25 175 ALA A CA 1
ATOM 1276 C C . ALA A 1 175 ? -12.853 -6.299 -6.772 1.00 97.25 175 ALA A C 1
ATOM 1278 O O . ALA A 1 175 ? -12.433 -6.779 -5.725 1.00 97.25 175 ALA A O 1
ATOM 1279 N N . PHE A 1 176 ? -13.872 -5.435 -6.814 1.00 95.50 176 PHE A N 1
ATOM 1280 C CA . PHE A 1 176 ? -14.532 -4.920 -5.618 1.00 95.50 176 PHE A CA 1
ATOM 1281 C C . PHE A 1 176 ? -15.153 -6.057 -4.804 1.00 95.50 176 PHE A C 1
ATOM 1283 O O . PHE A 1 176 ? -14.808 -6.233 -3.641 1.00 95.50 176 PHE A O 1
ATOM 1290 N N . ASN A 1 177 ? -15.984 -6.892 -5.436 1.00 96.69 177 ASN A N 1
ATOM 1291 C CA . ASN A 1 177 ? -16.631 -7.999 -4.735 1.00 96.69 177 ASN A CA 1
ATOM 1292 C C . ASN A 1 177 ? -15.609 -9.012 -4.192 1.00 96.69 177 ASN A C 1
ATOM 1294 O O . ASN A 1 177 ? -15.787 -9.516 -3.083 1.00 96.69 177 ASN A O 1
ATOM 1298 N N . ALA A 1 178 ? -14.544 -9.298 -4.953 1.00 97.00 178 ALA A N 1
ATOM 1299 C CA . ALA A 1 178 ? -13.495 -10.220 -4.529 1.00 97.00 178 ALA A CA 1
ATOM 1300 C C . ALA A 1 178 ? -12.808 -9.719 -3.256 1.00 97.00 178 ALA A C 1
ATOM 1302 O O . ALA A 1 178 ? -12.774 -10.443 -2.264 1.00 97.00 178 ALA A O 1
ATOM 1303 N N . ILE A 1 179 ? -12.346 -8.466 -3.248 1.00 95.00 179 ILE A N 1
ATOM 1304 C CA . ILE A 1 179 ? -11.673 -7.856 -2.095 1.00 95.00 179 ILE A CA 1
ATOM 1305 C C . ILE A 1 179 ? -12.624 -7.773 -0.896 1.00 95.00 179 ILE A C 1
ATOM 1307 O O . ILE A 1 179 ? -12.268 -8.199 0.200 1.00 95.00 179 ILE A O 1
ATOM 1311 N N . SER A 1 180 ? -13.857 -7.296 -1.097 1.00 92.00 180 SER A N 1
ATOM 1312 C CA . SER A 1 180 ? -14.844 -7.170 -0.019 1.00 92.00 180 SER A CA 1
ATOM 1313 C C . SER A 1 180 ? -15.206 -8.504 0.635 1.00 92.00 180 SER A C 1
ATOM 1315 O O . SER A 1 180 ? -15.535 -8.518 1.815 1.00 92.00 180 SER A O 1
ATOM 1317 N N . SER A 1 181 ? -15.132 -9.621 -0.097 1.00 93.69 181 SER A N 1
ATOM 1318 C CA . SER A 1 181 ? -15.465 -10.948 0.442 1.00 93.69 181 SER A CA 1
ATOM 1319 C C . SER A 1 181 ? -14.432 -11.519 1.418 1.00 93.69 181 SER A C 1
ATOM 1321 O O . SER A 1 181 ? -14.750 -12.440 2.166 1.00 93.69 181 SER A O 1
ATOM 1323 N N . VAL A 1 182 ? -13.205 -10.990 1.413 1.00 92.81 182 VAL A N 1
ATOM 1324 C CA . VAL A 1 182 ? -12.069 -11.540 2.176 1.00 92.81 182 VAL A CA 1
ATOM 1325 C C . VAL A 1 182 ? -11.279 -10.491 2.952 1.00 92.81 182 VAL A C 1
ATOM 1327 O O . VAL A 1 182 ? -10.242 -10.811 3.534 1.00 92.81 182 VAL A O 1
ATOM 1330 N N . MET A 1 183 ? -11.749 -9.245 2.958 1.00 89.56 183 MET A N 1
ATOM 1331 C CA . MET A 1 183 ? -11.098 -8.133 3.638 1.00 89.56 183 MET A CA 1
ATOM 1332 C C . MET A 1 183 ? -10.880 -8.459 5.119 1.00 89.56 183 MET A C 1
ATOM 1334 O O . MET A 1 183 ? -11.802 -8.889 5.814 1.00 89.56 183 MET A O 1
ATOM 1338 N N . ALA A 1 184 ? -9.646 -8.275 5.596 1.00 86.12 184 ALA A N 1
ATOM 1339 C CA . ALA A 1 184 ? -9.328 -8.499 6.998 1.00 86.12 184 ALA A CA 1
ATOM 1340 C C . ALA A 1 184 ? -10.092 -7.503 7.879 1.00 86.12 184 ALA A C 1
ATOM 1342 O O . ALA A 1 184 ? -10.321 -6.356 7.489 1.00 86.12 184 ALA A O 1
ATOM 1343 N N . THR A 1 185 ? -10.457 -7.923 9.087 1.00 89.56 185 THR A N 1
ATOM 1344 C CA . THR A 1 185 ? -11.120 -7.066 10.074 1.00 89.56 185 THR A CA 1
ATOM 1345 C C . THR A 1 185 ? -10.274 -6.928 11.329 1.00 89.56 185 THR A C 1
ATOM 1347 O O . THR A 1 185 ? -9.620 -7.883 11.744 1.00 89.56 185 THR A O 1
ATOM 1350 N N . PHE A 1 186 ? -10.345 -5.771 11.979 1.00 89.25 186 PHE A N 1
ATOM 1351 C CA . PHE A 1 186 ? -9.821 -5.544 13.320 1.00 89.25 186 PHE A CA 1
ATOM 1352 C C . PHE A 1 186 ? -10.953 -5.191 14.280 1.00 89.25 186 PHE A C 1
ATOM 1354 O O . PHE A 1 186 ? -11.979 -4.649 13.877 1.00 89.25 186 PHE A O 1
ATOM 1361 N N . THR A 1 187 ? -10.762 -5.490 15.558 1.00 91.81 187 THR A N 1
ATOM 1362 C CA . THR A 1 187 ? -11.767 -5.255 16.597 1.00 91.81 187 THR A CA 1
ATOM 1363 C C . THR A 1 187 ? -11.332 -4.104 17.496 1.00 91.81 187 THR A C 1
ATOM 1365 O O . THR A 1 187 ? -10.150 -3.991 17.827 1.00 91.81 187 THR A O 1
ATOM 1368 N N . VAL A 1 188 ? -12.287 -3.258 17.886 1.00 92.75 188 VAL A N 1
ATOM 1369 C CA . VAL A 1 188 ? -12.064 -2.110 18.777 1.00 92.75 188 VAL A CA 1
ATOM 1370 C C . VAL A 1 188 ? -12.942 -2.257 20.023 1.00 92.75 188 VAL A C 1
ATOM 1372 O O . VAL A 1 188 ? -14.104 -1.839 20.005 1.00 92.75 188 VAL A O 1
ATOM 1375 N N . PRO A 1 189 ? -12.423 -2.859 21.107 1.00 92.69 189 PRO A N 1
ATOM 1376 C CA . PRO A 1 189 ? -13.074 -2.810 22.409 1.00 92.69 189 PRO A CA 1
ATOM 1377 C C . PRO A 1 189 ? -12.937 -1.419 23.045 1.00 92.69 189 PRO A C 1
ATOM 1379 O O . PRO A 1 189 ? -11.832 -0.882 23.182 1.00 92.69 189 PRO A O 1
ATOM 1382 N N . VAL A 1 190 ? -14.069 -0.867 23.481 1.00 93.38 190 VAL A N 1
ATOM 1383 C CA . VAL A 1 190 ? -14.157 0.383 24.237 1.00 93.38 190 VAL A CA 1
ATOM 1384 C C . VAL A 1 190 ? -14.555 0.095 25.684 1.00 93.38 190 VAL A C 1
ATOM 1386 O O . VAL A 1 190 ? -15.553 -0.565 25.951 1.00 93.38 190 VAL A O 1
ATOM 1389 N N . THR A 1 191 ? -13.811 0.634 26.639 1.00 93.69 191 THR A N 1
ATOM 1390 C CA . THR A 1 191 ? -14.155 0.586 28.065 1.00 93.69 191 THR A CA 1
ATOM 1391 C C . THR A 1 191 ? -14.602 1.969 28.519 1.00 93.69 191 THR A C 1
ATOM 1393 O O . THR A 1 191 ? -13.991 2.970 28.156 1.00 93.69 191 THR A O 1
ATOM 1396 N N . LYS A 1 192 ? -15.655 2.054 29.334 1.00 93.25 192 LYS A N 1
ATOM 1397 C CA . LYS A 1 192 ? -16.011 3.295 30.038 1.00 93.25 192 LYS A CA 1
ATOM 1398 C C . LYS A 1 192 ? -15.480 3.237 31.466 1.00 93.25 192 LYS A C 1
ATOM 1400 O O . LYS A 1 192 ? -15.575 2.189 32.099 1.00 93.25 192 LYS A O 1
ATOM 1405 N N . ASN A 1 193 ? -14.931 4.340 31.958 1.00 94.12 193 ASN A N 1
ATOM 1406 C CA . ASN A 1 193 ? -14.404 4.458 33.316 1.00 94.12 193 ASN A CA 1
ATOM 1407 C C . ASN A 1 193 ? -14.763 5.819 33.935 1.00 94.12 193 ASN A C 1
ATOM 1409 O O . ASN A 1 193 ? -15.248 6.705 33.234 1.00 94.12 193 ASN A O 1
ATOM 1413 N N . GLY A 1 194 ? -14.464 5.987 35.222 1.00 93.44 194 GLY A N 1
ATOM 1414 C CA . GLY A 1 194 ? -14.640 7.228 35.971 1.00 93.44 194 GLY A CA 1
ATOM 1415 C C . GLY A 1 194 ? -15.914 7.249 36.813 1.00 93.44 194 GLY A C 1
ATOM 1416 O O . GLY A 1 194 ? -16.633 6.255 36.927 1.00 93.44 194 GLY A O 1
ATOM 1417 N N . THR A 1 195 ? -16.138 8.378 37.477 1.00 93.44 195 THR A N 1
ATOM 1418 C CA . THR A 1 195 ? -17.246 8.565 38.433 1.00 93.44 195 THR A CA 1
ATOM 1419 C C . THR A 1 195 ? -18.554 9.021 37.784 1.00 93.44 195 THR A C 1
ATOM 1421 O O . THR A 1 195 ? -19.610 8.943 38.410 1.00 93.44 195 THR A O 1
ATOM 1424 N N . GLY A 1 196 ? -18.485 9.512 36.548 1.00 92.69 196 GLY A N 1
ATOM 1425 C CA . GLY A 1 196 ? -19.608 9.998 35.757 1.00 92.69 196 GLY A CA 1
ATOM 1426 C C . GLY A 1 196 ? -20.132 8.958 34.769 1.00 92.69 196 GLY A C 1
ATOM 1427 O O . GLY A 1 196 ? -19.717 7.801 34.736 1.00 92.69 196 GLY A O 1
ATOM 1428 N N . THR A 1 197 ? -21.069 9.392 33.932 1.00 93.81 197 THR A N 1
ATOM 1429 C CA . THR A 1 197 ? -21.707 8.570 32.896 1.00 93.81 197 THR A CA 1
ATOM 1430 C C . THR A 1 197 ? -21.644 9.257 31.533 1.00 93.81 197 THR A C 1
ATOM 1432 O O . THR A 1 197 ? -21.380 10.456 31.416 1.00 93.81 197 THR A O 1
ATOM 1435 N N . GLY A 1 198 ? -21.812 8.466 30.479 1.00 93.00 198 GLY A N 1
ATOM 1436 C CA . GLY A 1 198 ? -21.746 8.938 29.108 1.00 93.00 198 GLY A CA 1
ATOM 1437 C C . GLY A 1 198 ? -21.840 7.809 28.093 1.00 93.00 198 GLY A C 1
ATOM 1438 O O . GLY A 1 198 ? -21.841 6.610 28.421 1.00 93.00 198 GLY A O 1
ATOM 1439 N N . THR A 1 199 ? -21.880 8.212 26.829 1.00 93.44 199 THR A N 1
ATOM 1440 C CA . THR A 1 199 ? -21.950 7.331 25.663 1.00 93.44 199 THR A CA 1
ATOM 1441 C C . THR A 1 199 ? -20.725 7.514 24.773 1.00 93.44 199 THR A C 1
ATOM 1443 O O . THR A 1 199 ? -20.107 8.577 24.740 1.00 93.44 199 THR A O 1
ATOM 1446 N N . VAL A 1 200 ? -20.350 6.453 24.059 1.00 94.00 200 VAL A N 1
ATOM 1447 C CA . VAL A 1 200 ? -19.302 6.488 23.031 1.00 94.00 200 VAL A CA 1
ATOM 1448 C C . VAL A 1 200 ? -19.883 5.918 21.752 1.00 94.00 200 VAL A C 1
ATOM 1450 O O . VAL A 1 200 ? -20.414 4.808 21.776 1.00 94.00 200 VAL A O 1
ATOM 1453 N N . LYS A 1 201 ? -19.770 6.660 20.651 1.00 94.31 201 LYS A N 1
ATOM 1454 C CA . LYS A 1 201 ? -20.220 6.232 19.323 1.00 94.31 201 LYS A CA 1
ATOM 1455 C C . LYS A 1 201 ? -19.081 6.246 18.318 1.00 94.31 201 LYS A C 1
ATOM 1457 O O . LYS A 1 201 ? -18.194 7.094 18.416 1.00 94.31 201 LYS A O 1
ATOM 1462 N N . SER A 1 202 ? -19.120 5.337 17.348 1.00 94.38 202 SER A N 1
ATOM 1463 C CA . SER A 1 202 ? -18.160 5.301 16.240 1.00 94.38 202 SER A CA 1
ATOM 1464 C C . SER A 1 202 ? -18.734 5.833 14.926 1.00 94.38 202 SER A C 1
ATOM 1466 O O . SER A 1 202 ? -19.922 5.681 14.642 1.00 94.38 202 SER A O 1
ATOM 1468 N N . ASN A 1 203 ? -17.860 6.388 14.086 1.00 92.38 203 ASN A N 1
ATOM 1469 C CA . ASN A 1 203 ? -18.088 6.585 12.657 1.00 92.38 203 ASN A CA 1
ATOM 1470 C C . ASN A 1 203 ? -16.930 5.935 11.867 1.00 92.38 203 ASN A C 1
ATOM 1472 O O . ASN A 1 203 ? -15.799 6.386 12.050 1.00 92.38 203 ASN A O 1
ATOM 1476 N N . PRO A 1 204 ? -17.156 4.913 11.016 1.00 92.81 204 PRO A N 1
ATOM 1477 C CA . PRO A 1 204 ? -18.443 4.294 10.673 1.00 92.81 204 PRO A CA 1
ATOM 1478 C C . PRO A 1 204 ? -19.192 3.684 11.866 1.00 92.81 204 PRO A C 1
ATOM 1480 O O . PRO A 1 204 ? -18.592 3.352 12.891 1.00 92.81 204 PRO A O 1
ATOM 1483 N N . ALA A 1 205 ? -20.516 3.561 11.740 1.00 90.56 205 ALA A N 1
ATOM 1484 C CA . ALA A 1 205 ? -21.363 3.020 12.799 1.00 90.56 205 ALA A CA 1
ATOM 1485 C C . ALA A 1 205 ? -20.993 1.560 13.115 1.00 90.56 205 ALA A C 1
ATOM 1487 O O . ALA A 1 205 ? -20.779 0.755 12.212 1.00 90.56 205 ALA A O 1
ATOM 1488 N N . GLY A 1 206 ? -20.928 1.228 14.402 1.00 88.69 206 GLY A N 1
ATOM 1489 C CA . GLY A 1 206 ? -20.599 -0.117 14.877 1.00 88.69 206 GLY A CA 1
ATOM 1490 C C . GLY A 1 206 ? -20.496 -0.193 16.398 1.00 88.69 206 GLY A C 1
ATOM 1491 O O . GLY A 1 206 ? -20.954 -1.160 16.996 1.00 88.69 206 GLY A O 1
ATOM 1492 N N . ILE A 1 207 ? -19.968 0.858 17.030 1.00 92.50 207 ILE A N 1
ATOM 1493 C CA . ILE A 1 207 ? -19.909 1.007 18.487 1.00 92.50 207 ILE A CA 1
ATOM 1494 C C . ILE A 1 207 ? -20.965 2.022 18.920 1.00 92.50 207 ILE A C 1
ATOM 1496 O O . ILE A 1 207 ? -20.989 3.145 18.414 1.00 92.50 207 ILE A O 1
ATOM 1500 N N . ASP A 1 208 ? -21.804 1.628 19.878 1.00 92.56 208 ASP A N 1
ATOM 1501 C CA . ASP A 1 208 ? -22.679 2.520 20.638 1.00 92.56 208 ASP A CA 1
ATOM 1502 C C . ASP A 1 208 ? -22.713 2.024 22.087 1.00 92.56 208 ASP A C 1
ATOM 1504 O O . ASP A 1 208 ? -23.489 1.137 22.463 1.00 92.56 208 ASP A O 1
ATOM 1508 N N . CYS A 1 209 ? -21.830 2.595 22.904 1.00 86.19 209 CYS A N 1
ATOM 1509 C CA . CYS A 1 209 ? -21.577 2.231 24.297 1.00 86.19 209 CYS A CA 1
ATOM 1510 C C . CYS A 1 209 ? -22.729 2.541 25.281 1.00 86.19 209 CYS A C 1
ATOM 1512 O O . CYS A 1 209 ? -22.496 2.752 26.477 1.00 86.19 209 CYS A O 1
ATOM 1514 N N . GLY A 1 210 ? -23.970 2.578 24.795 1.00 72.88 210 GLY A N 1
ATOM 1515 C CA . GLY A 1 210 ? -25.186 2.336 25.574 1.00 72.88 210 GLY A CA 1
ATOM 1516 C C . GLY A 1 210 ? -25.693 0.885 25.494 1.00 72.88 210 GLY A C 1
ATOM 1517 O O . GLY A 1 210 ? -26.425 0.460 26.380 1.00 72.88 210 GLY A O 1
ATOM 1518 N N . SER A 1 211 ? -25.291 0.116 24.470 1.00 75.50 211 SER A N 1
ATOM 1519 C CA . SER A 1 211 ? -25.711 -1.282 24.248 1.00 75.50 211 SER A CA 1
ATOM 1520 C C . SER A 1 211 ? -24.545 -2.231 23.937 1.00 75.50 211 SER A C 1
ATOM 1522 O O . SER A 1 211 ? -24.439 -3.280 24.566 1.00 75.50 211 SER A O 1
ATOM 1524 N N . SER A 1 212 ? -23.641 -1.856 23.022 1.00 85.50 212 SER A N 1
ATOM 1525 C CA . SER A 1 212 ? -22.432 -2.616 22.681 1.00 85.50 212 SER A CA 1
ATOM 1526 C C . SER A 1 212 ? -21.221 -1.696 22.579 1.00 85.50 212 SER A C 1
ATOM 1528 O O . SER A 1 212 ? -21.209 -0.726 21.820 1.00 85.50 212 SER A O 1
ATOM 1530 N N . CYS A 1 213 ? -20.172 -2.044 23.320 1.00 91.38 213 CYS A N 1
ATOM 1531 C CA . CYS A 1 213 ? -18.896 -1.333 23.329 1.00 91.38 213 CYS A CA 1
ATOM 1532 C C . CYS A 1 213 ? -17.799 -2.023 22.510 1.00 91.38 213 CYS A C 1
ATOM 1534 O O . CYS A 1 213 ? -16.616 -1.760 22.703 1.00 91.38 213 CYS A O 1
ATOM 1536 N N . ASN A 1 214 ? -18.166 -2.942 21.623 1.00 92.25 214 ASN A N 1
ATOM 1537 C CA . ASN A 1 214 ? -17.207 -3.690 20.830 1.00 92.25 214 ASN A CA 1
ATOM 1538 C C . ASN A 1 214 ? -17.746 -3.901 19.418 1.00 92.25 214 ASN A C 1
ATOM 1540 O O . ASN A 1 214 ? -18.889 -4.329 19.253 1.00 92.25 214 ASN A O 1
ATOM 1544 N N . ALA A 1 215 ? -16.916 -3.634 18.412 1.00 91.94 215 ALA A N 1
ATOM 1545 C CA . ALA A 1 215 ? -17.246 -3.899 17.018 1.00 91.94 215 ALA A CA 1
ATOM 1546 C C . ALA A 1 215 ? -15.998 -4.229 16.199 1.00 91.94 215 ALA A C 1
ATOM 1548 O O . ALA A 1 215 ? -14.885 -3.816 16.538 1.00 91.94 215 ALA A O 1
ATOM 1549 N N . SER A 1 216 ? -16.211 -4.964 15.108 1.00 91.81 216 SER A N 1
ATOM 1550 C CA . SER A 1 216 ? -15.186 -5.263 14.114 1.00 91.81 216 SER A CA 1
ATOM 1551 C C . SER A 1 216 ? -15.346 -4.352 12.902 1.00 91.81 216 SER A C 1
ATOM 1553 O O . SER A 1 216 ? -16.444 -4.195 12.371 1.00 91.81 216 SER A O 1
ATOM 1555 N N . PHE A 1 217 ? -14.238 -3.772 12.460 1.00 91.00 217 PHE A N 1
ATOM 1556 C CA . PHE A 1 217 ? -14.150 -2.886 11.308 1.00 91.00 217 PHE A CA 1
ATOM 1557 C C . PHE A 1 217 ? -13.162 -3.456 10.301 1.00 91.00 217 PHE A C 1
ATOM 1559 O O . PHE A 1 217 ? -12.212 -4.149 10.659 1.00 91.00 217 PHE A O 1
ATOM 1566 N N . ASN A 1 218 ? -13.372 -3.151 9.028 1.00 89.06 218 ASN A N 1
ATOM 1567 C CA . ASN A 1 218 ? -12.472 -3.587 7.971 1.00 89.06 218 ASN A CA 1
ATOM 1568 C C . ASN A 1 218 ? -11.116 -2.887 8.093 1.00 89.06 218 ASN A C 1
ATOM 1570 O O . ASN A 1 218 ? -11.060 -1.686 8.361 1.00 89.06 218 ASN A O 1
ATOM 1574 N N . GLN A 1 219 ? -10.028 -3.612 7.862 1.00 85.06 219 GLN A N 1
ATOM 1575 C CA . GLN A 1 219 ? -8.676 -3.067 7.901 1.00 85.06 219 GLN A CA 1
ATOM 1576 C C . GLN A 1 219 ? -8.531 -1.871 6.948 1.00 85.06 219 GLN A C 1
ATOM 1578 O O . GLN A 1 219 ? -9.082 -1.865 5.850 1.00 85.06 219 GLN A O 1
ATOM 1583 N N . GLY A 1 220 ? -7.841 -0.821 7.404 1.00 79.50 220 GLY A N 1
ATOM 1584 C CA . GLY A 1 220 ? -7.724 0.448 6.676 1.00 79.50 220 GLY A CA 1
ATOM 1585 C C . GLY A 1 220 ? -8.914 1.401 6.848 1.00 79.50 220 GLY A C 1
ATOM 1586 O O . GLY A 1 220 ? -8.826 2.554 6.430 1.00 79.50 220 GLY A O 1
ATOM 1587 N N . THR A 1 221 ? -10.002 0.978 7.503 1.00 87.88 221 THR A N 1
ATOM 1588 C CA . THR A 1 221 ? -11.089 1.890 7.890 1.00 87.88 221 THR A CA 1
ATOM 1589 C C . THR A 1 221 ? -10.608 2.815 9.003 1.00 87.88 221 THR A C 1
ATOM 1591 O O . THR A 1 221 ? -10.221 2.346 10.071 1.00 87.88 221 THR A O 1
ATOM 1594 N N . ALA A 1 222 ? -10.668 4.127 8.777 1.00 90.31 222 ALA A N 1
ATOM 1595 C CA . ALA A 1 222 ? -10.491 5.112 9.838 1.00 90.31 222 ALA A CA 1
ATOM 1596 C C . ALA A 1 222 ? -11.785 5.207 10.659 1.00 90.31 222 ALA A C 1
ATOM 1598 O O . ALA A 1 222 ? -12.808 5.681 10.166 1.00 90.31 222 ALA A O 1
ATOM 1599 N N . VAL A 1 223 ? -11.741 4.723 11.897 1.00 93.81 223 VAL A N 1
ATOM 1600 C CA . VAL A 1 223 ? -12.852 4.742 12.848 1.00 93.81 223 VAL A CA 1
ATOM 1601 C C . VAL A 1 223 ? -12.661 5.919 13.792 1.00 93.81 223 VAL A C 1
ATOM 1603 O O . VAL A 1 223 ? -11.691 5.960 14.542 1.00 93.81 223 VAL A O 1
ATOM 1606 N N . THR A 1 224 ? -13.592 6.864 13.794 1.00 93.88 224 THR A N 1
ATOM 1607 C CA . THR A 1 224 ? -13.589 7.989 14.735 1.00 93.88 224 THR A CA 1
ATOM 1608 C C . THR A 1 224 ? -14.532 7.699 15.893 1.00 93.88 224 THR A C 1
ATOM 1610 O O . THR A 1 224 ? -15.720 7.468 15.672 1.00 93.88 224 THR A O 1
ATOM 1613 N N . LEU A 1 225 ? -14.022 7.740 17.123 1.00 93.81 225 LEU A N 1
ATOM 1614 C CA . LEU A 1 225 ? -14.800 7.594 18.349 1.00 93.81 225 LEU A CA 1
ATOM 1615 C C . LEU A 1 225 ? -15.146 8.967 18.931 1.00 93.81 225 LEU A C 1
ATOM 1617 O O . LEU A 1 225 ? -14.282 9.825 19.110 1.00 93.81 225 LEU A O 1
ATOM 1621 N N . THR A 1 226 ? -16.425 9.155 19.245 1.00 93.69 226 THR A N 1
ATOM 1622 C CA . THR A 1 226 ? -16.961 10.368 19.870 1.00 93.69 226 THR A CA 1
ATOM 1623 C C . THR A 1 226 ? -17.537 10.013 21.231 1.00 93.69 226 THR A C 1
ATOM 1625 O O . THR A 1 226 ? -18.436 9.177 21.314 1.00 93.69 226 THR A O 1
ATOM 1628 N N . ALA A 1 227 ? -17.023 10.645 22.285 1.00 93.94 227 ALA A N 1
ATOM 1629 C CA . ALA A 1 227 ? -17.557 10.547 23.637 1.00 93.94 227 ALA A CA 1
ATOM 1630 C C . ALA A 1 227 ? -18.546 11.690 23.890 1.00 93.94 227 ALA A C 1
ATOM 1632 O O . ALA A 1 227 ? -18.257 12.849 23.597 1.00 93.94 227 ALA A O 1
ATOM 1633 N N . THR A 1 228 ? -19.708 11.374 24.450 1.00 93.62 228 THR A N 1
ATOM 1634 C CA . THR A 1 228 ? -20.724 12.353 24.847 1.00 93.62 228 THR A CA 1
ATOM 1635 C C . THR A 1 228 ? -21.085 12.100 26.308 1.00 93.62 228 THR A C 1
ATOM 1637 O O . THR A 1 228 ? -21.709 11.076 26.595 1.00 93.62 228 THR A O 1
ATOM 1640 N N . PRO A 1 229 ? -20.654 12.971 27.239 1.00 94.50 229 PRO A N 1
ATOM 1641 C CA . PRO A 1 229 ? -21.053 12.888 28.640 1.00 94.50 229 PRO A CA 1
ATOM 1642 C C . PRO A 1 229 ? -22.561 13.025 28.797 1.00 94.50 229 PRO A C 1
ATOM 1644 O O . PRO A 1 229 ? -23.189 13.827 28.102 1.00 94.50 229 PRO A O 1
ATOM 1647 N N . ASP A 1 230 ? -23.120 12.287 29.749 1.00 94.44 230 ASP A N 1
ATOM 1648 C CA . ASP A 1 230 ? -24.503 12.491 30.164 1.00 94.44 230 ASP A CA 1
ATOM 1649 C C . ASP A 1 230 ? -24.616 13.760 31.027 1.00 94.44 230 ASP A C 1
ATOM 1651 O O . ASP A 1 230 ? -23.624 14.296 31.535 1.00 94.44 230 ASP A O 1
ATOM 1655 N N . ALA A 1 231 ? -25.840 14.266 31.204 1.00 93.75 231 ALA A N 1
ATOM 1656 C CA . ALA A 1 231 ? -26.081 15.459 32.011 1.00 93.75 231 ALA A CA 1
ATOM 1657 C C . ALA A 1 231 ? -25.511 15.292 33.434 1.00 93.75 231 ALA A C 1
ATOM 1659 O O . ALA A 1 231 ? -25.810 14.322 34.127 1.00 93.75 231 ALA A O 1
ATOM 1660 N N . GLY A 1 232 ? -24.689 16.252 33.870 1.00 92.06 232 GLY A N 1
ATOM 1661 C CA . GLY A 1 232 ? -24.006 16.203 35.169 1.00 92.06 232 GLY A CA 1
ATOM 1662 C C . GLY A 1 232 ? -22.661 15.465 35.170 1.00 92.06 232 GLY A C 1
ATOM 1663 O O . GLY A 1 232 ? -22.050 15.361 36.228 1.00 92.06 232 GLY A O 1
ATOM 1664 N N . SER A 1 233 ? -22.180 14.992 34.017 1.00 95.75 233 SER A N 1
ATOM 1665 C CA . SER A 1 233 ? -20.842 14.406 33.849 1.00 95.75 233 SER A CA 1
ATOM 1666 C C . SER A 1 233 ? -19.975 15.243 32.898 1.00 95.75 233 SER A C 1
ATOM 1668 O O . SER A 1 233 ? -20.481 16.021 32.090 1.00 95.75 233 SER A O 1
ATOM 1670 N N . ILE A 1 234 ? -18.657 15.070 32.972 1.00 94.69 234 ILE A N 1
ATOM 1671 C CA . ILE A 1 234 ? -17.657 15.630 32.055 1.00 94.69 234 ILE A CA 1
ATOM 1672 C C . ILE A 1 234 ? -16.855 14.505 31.398 1.00 94.69 234 ILE A C 1
ATOM 1674 O O . ILE A 1 234 ? -16.692 13.436 31.980 1.00 94.69 234 ILE A O 1
ATOM 1678 N N . PHE A 1 235 ? -16.342 14.738 30.188 1.00 95.19 235 PHE A N 1
ATOM 1679 C CA . PHE A 1 235 ? -15.404 13.820 29.542 1.00 95.19 235 PHE A CA 1
ATOM 1680 C C . PHE A 1 235 ? -13.975 14.187 29.949 1.00 95.19 235 PHE A C 1
ATOM 1682 O O . PHE A 1 235 ? -13.466 15.230 29.538 1.00 95.19 235 PHE A O 1
ATOM 1689 N N . SER A 1 236 ? -13.336 13.333 30.744 1.00 93.75 236 SER A N 1
ATOM 1690 C CA . SER A 1 236 ? -11.982 13.562 31.268 1.00 93.75 236 SER A CA 1
ATOM 1691 C C . SER A 1 236 ? -10.890 13.183 30.266 1.00 93.75 236 SER A C 1
ATOM 1693 O O . SER A 1 236 ? -9.761 13.658 30.369 1.00 93.75 236 SER A O 1
ATOM 1695 N N . GLY A 1 237 ? -11.219 12.354 29.270 1.00 94.12 237 GLY A N 1
ATOM 1696 C CA . GLY A 1 237 ? -10.327 12.025 28.162 1.00 94.12 237 GLY A CA 1
ATOM 1697 C C . GLY A 1 237 ? -10.296 10.545 27.795 1.00 94.12 237 GLY A C 1
ATOM 1698 O O . GLY A 1 237 ? -10.887 9.684 28.453 1.00 94.12 237 GLY A O 1
ATOM 1699 N N . TRP A 1 238 ? -9.579 10.268 26.710 1.00 95.31 238 TRP A N 1
ATOM 1700 C CA . TRP A 1 238 ? -9.243 8.938 26.231 1.00 95.31 238 TRP A CA 1
ATOM 1701 C C . TRP A 1 238 ? -7.960 8.430 26.888 1.00 95.31 238 TRP A C 1
ATOM 1703 O O . TRP A 1 238 ? -7.021 9.188 27.151 1.00 95.31 238 TRP A O 1
ATOM 1713 N N . SER A 1 239 ? -7.897 7.122 27.090 1.00 92.38 239 SER A N 1
ATOM 1714 C CA . SER A 1 239 ? -6.670 6.389 27.397 1.00 92.38 239 SER A CA 1
ATOM 1715 C C . SER A 1 239 ? -6.674 5.042 26.674 1.00 92.38 239 SER A C 1
ATOM 1717 O O . SER A 1 239 ? -7.715 4.597 26.194 1.00 92.38 239 SER A O 1
ATOM 1719 N N . GLY A 1 240 ? -5.519 4.387 26.575 1.00 87.31 240 GLY A N 1
ATOM 1720 C CA . GLY A 1 240 ? -5.378 3.102 25.891 1.00 87.31 240 GLY A CA 1
ATOM 1721 C C . GLY A 1 240 ? -4.274 3.120 24.842 1.00 87.31 240 GLY A C 1
ATOM 1722 O O . GLY A 1 240 ? -3.429 4.011 24.828 1.00 87.31 240 GLY A O 1
ATOM 1723 N N . SER A 1 241 ? -4.269 2.105 23.980 1.00 83.75 241 SER A N 1
ATOM 1724 C CA . SER A 1 241 ? -3.186 1.883 23.010 1.00 83.75 241 SER A CA 1
ATOM 1725 C C . SER A 1 241 ? -3.266 2.786 21.777 1.00 83.75 241 SER A C 1
ATOM 1727 O O . SER A 1 241 ? -2.231 3.072 21.184 1.00 83.75 241 SER A O 1
ATOM 1729 N N . ALA A 1 242 ? -4.461 3.258 21.404 1.00 83.19 242 ALA A N 1
ATOM 1730 C CA . ALA A 1 242 ? -4.649 4.082 20.205 1.00 83.19 242 ALA A CA 1
ATOM 1731 C C . ALA A 1 242 ? -4.965 5.560 20.465 1.00 83.19 242 ALA A C 1
ATOM 1733 O O . ALA A 1 242 ? -4.748 6.383 19.581 1.00 83.19 242 ALA A O 1
ATOM 1734 N N . CYS A 1 243 ? -5.490 5.913 21.642 1.00 87.44 243 CYS A N 1
ATOM 1735 C CA . CYS A 1 243 ? -5.975 7.266 21.914 1.00 87.44 243 CYS A CA 1
ATOM 1736 C C . CYS A 1 243 ? -5.596 7.724 23.321 1.00 87.44 243 CYS A C 1
ATOM 1738 O O . CYS A 1 243 ? -5.802 6.995 24.292 1.00 87.44 243 CYS A O 1
ATOM 1740 N N . THR A 1 244 ? -5.093 8.954 23.430 1.00 87.56 244 THR A N 1
ATOM 1741 C CA . THR A 1 244 ? -4.748 9.602 24.700 1.00 87.56 244 THR A CA 1
ATOM 1742 C C . THR A 1 244 ? -5.208 11.062 24.717 1.00 87.56 244 THR A C 1
ATOM 1744 O O . THR A 1 244 ? -5.166 11.760 23.703 1.00 87.56 244 THR A O 1
ATOM 1747 N N . GLY A 1 245 ? -5.662 11.534 25.879 1.00 87.12 245 GLY A N 1
ATOM 1748 C CA . GLY A 1 245 ? -6.097 12.921 26.082 1.00 87.12 245 GLY A CA 1
ATOM 1749 C C . GLY A 1 245 ? -7.536 13.199 25.631 1.00 87.12 245 GLY A C 1
ATOM 1750 O O . GLY A 1 245 ? -8.288 12.290 25.306 1.00 87.12 245 GLY A O 1
ATOM 1751 N N . ALA A 1 246 ? -7.948 14.468 25.635 1.00 84.38 246 ALA A N 1
ATOM 1752 C CA . ALA A 1 246 ? -9.340 14.873 25.381 1.00 84.38 246 ALA A CA 1
ATOM 1753 C C . ALA A 1 246 ? -9.673 15.146 23.896 1.00 84.38 246 ALA A C 1
ATOM 1755 O O . ALA A 1 246 ? -10.767 15.610 23.582 1.00 84.38 246 ALA A O 1
ATOM 1756 N N . GLY A 1 247 ? -8.728 14.896 22.981 1.00 82.12 247 GLY A N 1
ATOM 1757 C CA . GLY A 1 247 ? -8.896 15.125 21.544 1.00 82.12 247 GLY A CA 1
ATOM 1758 C C . GLY A 1 247 ? -9.803 14.103 20.847 1.00 82.12 247 GLY A C 1
ATOM 1759 O O . GLY A 1 247 ? -10.380 13.210 21.466 1.00 82.12 247 GLY A O 1
ATOM 1760 N N . THR A 1 248 ? -9.920 14.219 19.521 1.00 81.62 248 THR A N 1
ATOM 1761 C CA . THR A 1 248 ? -10.616 13.210 18.703 1.00 81.62 248 THR A CA 1
ATOM 1762 C C . THR A 1 248 ? -9.848 11.889 18.739 1.00 81.62 248 THR A C 1
ATOM 1764 O O . THR A 1 248 ? -8.642 11.876 18.507 1.00 81.62 248 THR A O 1
ATOM 1767 N N . CYS A 1 249 ? -10.540 10.779 19.004 1.00 88.81 249 CYS A N 1
ATOM 1768 C CA . CYS A 1 249 ? -9.942 9.448 18.996 1.00 88.81 249 CYS A CA 1
ATOM 1769 C C . CYS A 1 249 ? -10.167 8.781 17.635 1.00 88.81 249 CYS A C 1
ATOM 1771 O O . CYS A 1 249 ? -11.307 8.497 17.269 1.00 88.81 249 CYS A O 1
ATOM 1773 N N . ALA A 1 250 ? -9.089 8.554 16.882 1.00 90.75 250 ALA A N 1
ATOM 1774 C CA . ALA A 1 250 ? -9.121 7.900 15.578 1.00 90.75 250 ALA A CA 1
ATOM 1775 C C . ALA A 1 250 ? -8.351 6.574 15.626 1.00 90.75 250 ALA A C 1
ATOM 1777 O O . ALA A 1 250 ? -7.185 6.537 16.013 1.00 90.75 250 ALA A O 1
ATOM 1778 N N . VAL A 1 251 ? -9.007 5.490 15.217 1.00 90.81 251 VAL A N 1
ATOM 1779 C CA . VAL A 1 251 ? -8.504 4.113 15.267 1.00 90.81 251 VAL A CA 1
ATOM 1780 C C . VAL A 1 251 ? -8.511 3.522 13.861 1.00 90.81 251 VAL A C 1
ATOM 1782 O O . VAL A 1 251 ? -9.512 3.613 13.159 1.00 90.81 251 VAL A O 1
ATOM 1785 N N . ASN A 1 252 ? -7.412 2.903 13.436 1.00 87.69 252 ASN A N 1
ATOM 1786 C CA . ASN A 1 252 ? -7.289 2.267 12.112 1.00 87.69 252 ASN A CA 1
ATOM 1787 C C . ASN A 1 252 ? -6.755 0.822 12.171 1.00 87.69 252 ASN A C 1
ATOM 1789 O O . ASN A 1 252 ? -6.477 0.206 11.140 1.00 87.69 252 ASN A O 1
ATOM 1793 N N . SER A 1 253 ? -6.579 0.299 13.382 1.00 86.25 253 SER A N 1
ATOM 1794 C CA . SER A 1 253 ? -6.046 -1.026 13.684 1.00 86.25 253 SER A CA 1
ATOM 1795 C C . SER A 1 253 ? -6.591 -1.514 15.031 1.00 86.25 253 SER A C 1
ATOM 1797 O O . SER A 1 253 ? -7.273 -0.768 15.739 1.00 86.25 253 SER A O 1
ATOM 1799 N N . ALA A 1 254 ? -6.343 -2.785 15.364 1.00 86.81 254 ALA A N 1
ATOM 1800 C CA . ALA A 1 254 ? -6.808 -3.377 16.615 1.00 86.81 254 ALA A CA 1
ATOM 1801 C C . ALA A 1 254 ? -6.239 -2.602 17.810 1.00 86.81 254 ALA A C 1
ATOM 1803 O O . ALA A 1 254 ? -5.023 -2.493 17.956 1.00 86.81 254 ALA A O 1
ATOM 1804 N N . ALA A 1 255 ? -7.118 -2.075 18.659 1.00 86.12 255 ALA A N 1
ATOM 1805 C CA . ALA A 1 255 ? -6.713 -1.260 19.792 1.00 86.12 255 ALA A CA 1
ATOM 1806 C C . ALA A 1 255 ? -7.719 -1.330 20.934 1.00 86.12 255 ALA A C 1
ATOM 1808 O O . ALA A 1 255 ? -8.918 -1.499 20.727 1.00 86.12 255 ALA A O 1
ATOM 1809 N N . THR A 1 256 ? -7.210 -1.135 22.142 1.00 87.69 256 THR A N 1
ATOM 1810 C CA . THR A 1 256 ? -8.002 -0.934 23.353 1.00 87.69 256 THR A CA 1
ATOM 1811 C C . THR A 1 256 ? -8.162 0.557 23.608 1.00 87.69 256 THR A C 1
ATOM 1813 O O . THR A 1 256 ? -7.170 1.291 23.665 1.00 87.69 256 THR A O 1
ATOM 1816 N N . VAL A 1 257 ? -9.406 1.009 23.760 1.00 93.12 257 VAL A N 1
ATOM 1817 C CA . VAL A 1 257 ? -9.728 2.415 24.026 1.00 93.12 257 VAL A CA 1
ATOM 1818 C C . VAL A 1 257 ? -10.556 2.510 25.301 1.00 93.12 257 VAL A C 1
ATOM 1820 O O . VAL A 1 257 ? -11.539 1.801 25.463 1.00 93.12 257 VAL A O 1
ATOM 1823 N N . THR A 1 258 ? -10.191 3.413 26.198 1.00 94.38 258 THR A N 1
ATOM 1824 C CA . THR A 1 258 ? -10.935 3.709 27.421 1.00 94.38 258 THR A CA 1
ATOM 1825 C C . THR A 1 258 ? -11.390 5.162 27.393 1.00 94.38 258 THR A C 1
ATOM 1827 O O . THR A 1 258 ? -10.567 6.063 27.243 1.00 94.38 258 THR A O 1
ATOM 1830 N N . ALA A 1 259 ? -12.691 5.391 27.551 1.00 94.88 259 ALA A N 1
ATOM 1831 C CA . ALA A 1 259 ? -13.300 6.705 27.720 1.00 94.88 259 ALA A CA 1
ATOM 1832 C C . ALA A 1 259 ? -13.575 6.959 29.204 1.00 94.88 259 ALA A C 1
ATOM 1834 O O . ALA A 1 259 ? -14.340 6.211 29.818 1.00 94.88 259 ALA A O 1
ATOM 1835 N N . THR A 1 260 ? -12.991 8.011 29.774 1.00 95.50 260 THR A N 1
ATOM 1836 C CA . THR A 1 260 ? -13.234 8.372 31.175 1.00 95.50 260 THR A CA 1
ATOM 1837 C C . THR A 1 260 ? -14.252 9.503 31.269 1.00 95.50 260 THR A C 1
ATOM 1839 O O . THR A 1 260 ? -14.061 10.567 30.677 1.00 95.50 260 THR A O 1
ATOM 1842 N N . PHE A 1 261 ? -15.320 9.274 32.029 1.00 95.94 261 PHE A N 1
ATOM 1843 C CA . PHE A 1 261 ? -16.333 10.266 32.372 1.00 95.94 261 PHE A CA 1
ATOM 1844 C C . PHE A 1 261 ? -16.321 10.489 33.880 1.00 95.94 261 PHE A C 1
ATOM 1846 O O . PHE A 1 261 ? -16.406 9.526 34.634 1.00 95.94 261 PHE A O 1
ATOM 1853 N N . ASP A 1 262 ? -16.263 11.736 34.334 1.00 95.38 262 ASP A N 1
ATOM 1854 C CA . ASP A 1 262 ? -16.255 12.070 35.760 1.00 95.38 262 ASP A CA 1
ATOM 1855 C C . ASP A 1 262 ? -17.371 13.041 36.121 1.00 95.38 262 ASP A C 1
ATOM 1857 O O . ASP A 1 262 ? -17.883 13.768 35.273 1.00 95.38 262 ASP A O 1
ATOM 1861 N N . ILE A 1 263 ? -17.760 13.063 37.391 1.00 94.69 263 ILE A N 1
ATOM 1862 C CA . ILE A 1 263 ? -18.647 14.103 37.912 1.00 94.69 263 ILE A CA 1
ATOM 1863 C C . ILE A 1 263 ? -17.777 15.335 38.207 1.00 94.69 263 ILE A C 1
ATOM 1865 O O . ILE A 1 263 ? -16.761 15.197 38.896 1.00 94.69 263 ILE A O 1
ATOM 1869 N N . PRO A 1 264 ? -18.129 16.541 37.719 1.00 88.31 264 PRO A N 1
ATOM 1870 C CA . PRO A 1 264 ? -17.376 17.745 38.035 1.00 88.31 264 PRO A CA 1
ATOM 1871 C C . PRO A 1 264 ? -17.374 17.958 39.552 1.00 88.31 264 PRO A C 1
ATOM 1873 O O . PRO A 1 264 ? -18.428 18.076 40.180 1.00 88.31 264 PRO A O 1
ATOM 1876 N N . SER A 1 265 ? -16.183 17.981 40.155 1.00 81.31 265 SER A N 1
ATOM 1877 C CA . SER A 1 265 ? -16.041 18.231 41.588 1.00 81.31 265 SER A CA 1
ATOM 1878 C C . SER A 1 265 ? -16.619 19.602 41.920 1.00 81.31 265 SER A C 1
ATOM 1880 O O . SER A 1 265 ? -16.307 20.582 41.235 1.00 81.31 265 SER A O 1
ATOM 1882 N N . ALA A 1 266 ? -17.424 19.681 42.983 1.00 72.31 266 ALA A N 1
ATOM 1883 C CA . ALA A 1 266 ? -17.857 20.964 43.522 1.00 72.31 266 ALA A CA 1
ATOM 1884 C C . ALA A 1 266 ? -16.624 21.866 43.722 1.00 72.31 266 ALA A C 1
ATOM 1886 O O . ALA A 1 266 ? -15.576 21.357 44.142 1.00 72.31 266 ALA A O 1
ATOM 1887 N N . PRO A 1 267 ? -16.709 23.176 43.413 1.00 63.94 267 PRO A N 1
ATOM 1888 C CA . PRO A 1 267 ? -15.604 24.082 43.682 1.00 63.94 267 PRO A CA 1
ATOM 1889 C C . PRO A 1 267 ? -15.231 23.918 45.151 1.00 63.94 267 PRO A C 1
ATOM 1891 O O . PRO A 1 267 ? -16.114 23.933 46.011 1.00 63.94 267 PRO A O 1
ATOM 1894 N N . ALA A 1 268 ? -13.947 23.681 45.421 1.00 58.06 268 ALA A N 1
ATOM 1895 C CA . ALA A 1 268 ? -13.464 23.478 46.774 1.00 58.06 268 ALA A CA 1
ATOM 1896 C C . ALA A 1 268 ? -13.970 24.634 47.641 1.00 58.06 268 ALA A C 1
ATOM 1898 O O . ALA A 1 268 ? -13.553 25.780 47.469 1.00 58.06 268 ALA A O 1
ATOM 1899 N N . SER A 1 269 ? -14.890 24.344 48.562 1.00 55.91 269 SER A N 1
ATOM 1900 C CA . SER A 1 269 ? -15.177 25.260 49.650 1.00 55.91 269 SER A CA 1
ATOM 1901 C C . SER A 1 269 ? -13.892 25.322 50.463 1.00 55.91 269 SER A C 1
ATOM 1903 O O . SER A 1 269 ? -13.578 24.387 51.202 1.00 55.91 269 SER A O 1
ATOM 1905 N N . SER A 1 270 ? -13.105 26.376 50.264 1.00 54.00 270 SER A N 1
ATOM 1906 C CA . SER A 1 270 ? -11.959 26.690 51.103 1.00 54.00 270 SER A CA 1
ATOM 1907 C C . SER A 1 270 ? -12.468 26.866 52.532 1.00 54.00 270 SER A C 1
ATOM 1909 O O . SER A 1 270 ? -12.961 27.930 52.906 1.00 54.00 270 SER A O 1
ATOM 1911 N N . GLY A 1 271 ? -12.409 25.792 53.317 1.00 52.69 271 GLY A N 1
ATOM 1912 C CA . GLY A 1 271 ? -12.627 25.827 54.751 1.00 52.69 271 GLY A CA 1
ATOM 1913 C C . GLY A 1 271 ? -11.507 26.631 55.398 1.00 52.69 271 GLY A C 1
ATOM 1914 O O . GLY A 1 271 ? -10.434 26.101 55.662 1.00 52.69 271 GLY A O 1
ATOM 1915 N N . GLY A 1 272 ? -11.767 27.914 55.633 1.00 41.91 272 GLY A N 1
ATOM 1916 C CA . GLY A 1 272 ? -10.970 28.805 56.467 1.00 41.91 272 GLY A CA 1
ATOM 1917 C C . GLY A 1 272 ? -11.926 29.622 57.327 1.00 41.91 272 GLY A C 1
ATOM 1918 O O . GLY A 1 272 ? -12.712 30.407 56.807 1.00 41.91 272 GLY A O 1
ATOM 1919 N N . GLY A 1 273 ? -11.927 29.361 58.633 1.00 52.66 273 GLY A N 1
ATOM 1920 C CA . GLY A 1 273 ? -12.808 30.019 59.591 1.00 52.66 273 GLY A CA 1
ATOM 1921 C C . GLY A 1 273 ? -12.489 31.501 59.815 1.00 52.66 273 GLY A C 1
ATOM 1922 O O . GLY A 1 273 ? -11.366 31.947 59.612 1.00 52.66 273 GLY A O 1
ATOM 1923 N N . GLY A 1 274 ? -13.493 32.219 60.326 1.00 49.62 274 GLY A N 1
ATOM 1924 C CA . GLY A 1 274 ? -13.333 33.481 61.051 1.00 49.62 274 GLY A CA 1
ATOM 1925 C C . GLY A 1 274 ? -13.232 34.741 60.192 1.00 49.62 274 GLY A C 1
ATOM 1926 O O . GLY A 1 274 ? -12.144 35.175 59.837 1.00 49.62 274 GLY A O 1
ATOM 1927 N N . GLY A 1 275 ? -14.365 35.406 59.959 1.00 40.41 275 GLY A N 1
ATOM 1928 C CA . GLY A 1 275 ? -14.373 36.775 59.446 1.00 40.41 275 GLY A CA 1
ATOM 1929 C C . GLY A 1 275 ? -15.772 37.262 59.102 1.00 40.41 275 GLY A C 1
ATOM 1930 O O . GLY A 1 275 ? -16.273 36.995 58.018 1.00 40.41 275 GLY A O 1
ATOM 1931 N N . CYS A 1 276 ? -16.411 37.977 60.027 1.00 42.12 276 CYS A N 1
ATOM 1932 C CA . CYS A 1 276 ? -17.605 38.761 59.731 1.00 42.12 276 CYS A CA 1
ATOM 1933 C C . CYS A 1 276 ? -17.153 40.034 59.002 1.00 42.12 276 CYS A C 1
ATOM 1935 O O . CYS A 1 276 ? -16.362 40.798 59.557 1.00 42.12 276 CYS A O 1
ATOM 1937 N N . SER A 1 277 ? -17.634 40.273 57.784 1.00 41.28 277 SER A N 1
ATOM 1938 C CA . SER A 1 277 ? -17.485 41.561 57.107 1.00 41.28 277 SER A CA 1
ATOM 1939 C C . SER A 1 277 ? -18.853 42.090 56.691 1.00 41.28 277 SER A C 1
ATOM 1941 O O . SER A 1 277 ? -19.681 41.411 56.087 1.00 41.28 277 SER A O 1
ATOM 1943 N N . ILE A 1 278 ? -19.096 43.325 57.114 1.00 40.22 278 ILE A N 1
ATOM 1944 C CA . ILE A 1 278 ? -20.316 44.094 56.908 1.00 40.22 278 ILE A CA 1
ATOM 1945 C C . ILE A 1 278 ? -20.388 44.475 55.427 1.00 40.22 278 ILE A C 1
ATOM 1947 O O . ILE A 1 278 ? -19.460 45.087 54.899 1.00 40.22 278 ILE A O 1
ATOM 1951 N N . ALA A 1 279 ? -21.492 44.138 54.758 1.00 32.31 279 ALA A N 1
ATOM 1952 C CA . ALA A 1 279 ? -21.760 44.611 53.406 1.00 32.31 279 ALA A CA 1
ATOM 1953 C C . ALA A 1 279 ? -22.059 46.119 53.435 1.00 3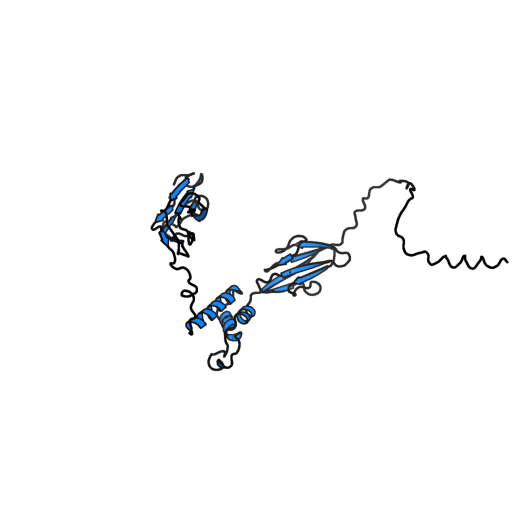2.31 279 ALA A C 1
ATOM 1955 O O . ALA A 1 279 ? -23.039 46.563 54.036 1.00 32.31 279 ALA A O 1
ATOM 1956 N N . GLN A 1 280 ? -21.212 46.907 52.775 1.00 36.31 280 GLN A N 1
ATOM 1957 C CA . GLN A 1 280 ? -21.464 48.317 52.509 1.00 36.31 280 GLN A CA 1
ATOM 1958 C C . GLN A 1 280 ? -22.485 48.431 51.372 1.00 36.31 280 GLN A C 1
ATOM 1960 O O . GLN A 1 280 ? -22.242 47.993 50.248 1.00 36.31 280 GLN A O 1
ATOM 1965 N N . ALA A 1 281 ? -23.646 49.008 51.679 1.00 47.53 281 ALA A N 1
ATOM 1966 C CA . ALA A 1 281 ? -24.676 49.326 50.703 1.00 47.53 281 ALA A CA 1
ATOM 1967 C C . ALA A 1 281 ? -24.157 50.378 49.707 1.00 47.53 281 ALA A C 1
ATOM 1969 O O . ALA A 1 281 ? -23.901 51.522 50.078 1.00 47.53 281 ALA A O 1
ATOM 1970 N N . GLY A 1 282 ? -24.037 49.986 48.440 1.00 35.62 282 GLY A N 1
ATOM 1971 C CA . GLY A 1 282 ? -23.750 50.860 47.307 1.00 35.62 282 GLY A CA 1
ATOM 1972 C C . GLY A 1 282 ? -24.713 50.546 46.169 1.00 35.62 282 GLY A C 1
ATOM 1973 O O . GLY A 1 282 ? -24.657 49.474 45.579 1.00 35.62 282 GLY A O 1
ATOM 1974 N N . ARG A 1 283 ? -25.646 51.471 45.940 1.00 39.81 283 ARG A N 1
ATOM 1975 C CA . ARG A 1 283 ? -26.642 51.492 44.860 1.00 39.81 283 ARG A CA 1
ATOM 1976 C C . ARG A 1 283 ? -26.007 51.738 43.479 1.00 39.81 283 ARG A C 1
ATOM 1978 O O . ARG A 1 283 ? -24.849 52.131 43.399 1.00 39.81 283 ARG A O 1
ATOM 1985 N N . SER A 1 284 ? -26.884 51.674 42.467 1.00 39.19 284 SER A N 1
ATOM 1986 C CA . SER A 1 284 ? -26.832 52.145 41.065 1.00 39.19 284 SER A CA 1
ATOM 1987 C C . SER A 1 284 ? -26.314 51.122 40.044 1.00 39.19 284 SER A C 1
ATOM 1989 O O . SER A 1 284 ? -25.161 50.720 40.093 1.00 39.19 284 SER A O 1
ATOM 1991 N N . ASP A 1 285 ? -27.222 50.468 39.302 1.00 40.66 285 ASP A N 1
ATOM 1992 C CA . ASP A 1 285 ? -27.880 50.913 38.040 1.00 40.66 285 ASP A CA 1
ATOM 1993 C C . ASP A 1 285 ? -26.986 50.514 36.849 1.00 40.66 285 ASP A C 1
ATOM 1995 O O . ASP A 1 285 ? -25.786 50.728 36.901 1.00 40.66 285 ASP A O 1
ATOM 1999 N N . ALA A 1 286 ? -27.396 49.939 35.721 1.00 36.53 286 ALA A N 1
ATOM 2000 C CA . ALA A 1 286 ? -28.650 49.571 35.070 1.00 36.53 286 ALA A CA 1
ATOM 2001 C C . ALA A 1 286 ? -28.221 48.557 33.956 1.00 36.53 286 ALA A C 1
ATOM 2003 O O . ALA A 1 286 ? -27.063 48.557 33.554 1.00 36.53 286 ALA A O 1
ATOM 2004 N N . LEU A 1 287 ? -28.973 47.589 33.433 1.00 34.84 287 LEU A N 1
ATOM 2005 C CA . LEU A 1 287 ? -30.200 47.652 32.644 1.00 34.84 287 LEU A CA 1
ATOM 2006 C C . LEU A 1 287 ? -30.558 46.193 32.288 1.00 34.84 287 LEU A C 1
ATOM 2008 O O . LEU A 1 287 ? -29.757 45.516 31.651 1.00 34.84 287 LEU A O 1
ATOM 2012 N N . MET A 1 288 ? -31.774 45.740 32.586 1.00 32.62 288 MET A N 1
ATOM 2013 C CA . MET A 1 288 ? -32.523 44.868 31.672 1.00 32.62 288 MET A CA 1
ATOM 2014 C C . MET A 1 288 ? -34.001 45.268 31.757 1.00 32.62 288 MET A C 1
ATOM 2016 O O . MET A 1 288 ? -34.649 45.003 32.770 1.00 32.62 288 MET A O 1
ATOM 2020 N N . PRO A 1 289 ? -34.539 45.958 30.735 1.00 43.56 289 PRO A N 1
ATOM 2021 C CA . PRO A 1 289 ? -35.942 46.316 30.665 1.00 43.56 289 PRO A CA 1
ATOM 2022 C C . PRO A 1 289 ? -36.664 45.268 29.825 1.00 43.56 289 PRO A C 1
ATOM 2024 O O . PRO A 1 289 ? -36.457 45.211 28.620 1.00 43.56 289 PRO A O 1
ATOM 2027 N N . THR A 1 290 ? -37.499 44.429 30.430 1.00 45.75 290 THR A N 1
ATOM 2028 C CA . THR A 1 290 ? -38.681 43.822 29.789 1.00 45.75 290 THR A CA 1
ATOM 2029 C C . THR A 1 290 ? -39.362 42.897 30.792 1.00 45.75 290 THR A C 1
ATOM 2031 O O . THR A 1 290 ? -38.705 42.091 31.432 1.00 45.75 290 THR A O 1
ATOM 2034 N N . LEU A 1 291 ? -40.690 43.007 30.889 1.00 40.12 291 LEU A N 1
ATOM 2035 C CA . LEU A 1 291 ? -41.598 42.130 31.644 1.00 40.12 291 LEU A CA 1
ATOM 2036 C C . LEU A 1 291 ? -41.658 42.321 33.171 1.00 40.12 291 LEU A C 1
ATOM 2038 O O . LEU A 1 291 ? -41.207 41.445 33.890 1.00 40.12 291 LEU A O 1
ATOM 2042 N N . LEU A 1 292 ? -42.327 43.383 33.666 1.00 39.88 292 LEU A N 1
ATOM 2043 C CA . LEU A 1 292 ? -43.302 43.235 34.780 1.00 39.88 292 LEU A CA 1
ATOM 2044 C C . LEU A 1 292 ? -44.174 44.478 35.124 1.00 39.88 292 LEU A C 1
ATOM 2046 O O . LEU A 1 292 ? -44.503 44.688 36.286 1.00 39.88 292 LEU A O 1
ATOM 2050 N N . LEU A 1 293 ? -44.604 45.320 34.172 1.00 39.16 293 LEU A N 1
ATOM 2051 C CA . LEU A 1 293 ? -45.499 46.463 34.483 1.00 39.16 293 LEU A CA 1
ATOM 2052 C C . LEU A 1 293 ? -46.739 46.559 33.578 1.00 39.16 293 LEU A C 1
ATOM 2054 O O . LEU A 1 293 ? -47.152 47.636 33.166 1.00 39.16 293 LEU A O 1
ATOM 2058 N N . VAL A 1 294 ? -47.389 45.419 33.327 1.00 46.56 294 VAL A N 1
ATOM 2059 C CA . VAL A 1 294 ? -48.765 45.374 32.780 1.00 46.56 294 VAL A CA 1
ATOM 2060 C C . VAL A 1 294 ? -49.821 45.188 33.892 1.00 46.56 294 VAL A C 1
ATOM 2062 O O . VAL A 1 294 ? -51.014 45.219 33.624 1.00 46.56 294 VAL A O 1
ATOM 2065 N N . ALA A 1 295 ? -49.435 45.089 35.172 1.00 48.28 295 ALA A N 1
ATOM 2066 C CA . ALA A 1 295 ? -50.376 44.734 36.246 1.00 48.28 295 ALA A CA 1
ATOM 2067 C C . ALA A 1 295 ? -50.820 45.866 37.204 1.00 48.28 295 ALA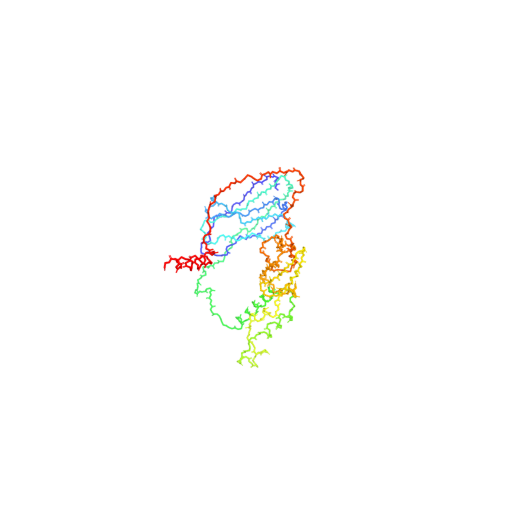 A C 1
ATOM 2069 O O . ALA A 1 295 ? -51.656 45.602 38.061 1.00 48.28 295 ALA A O 1
ATOM 2070 N N . LEU A 1 296 ? -50.355 47.121 37.081 1.0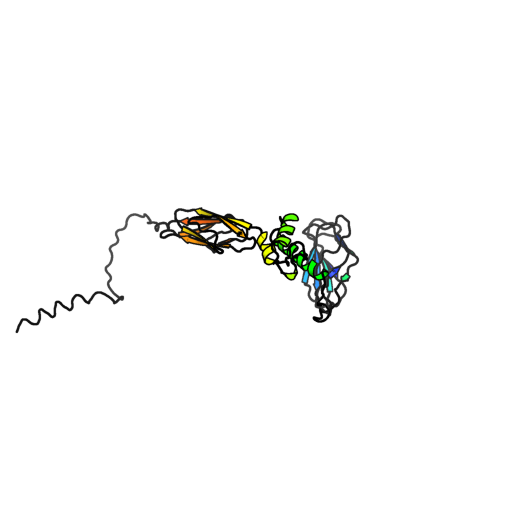0 43.75 296 LEU A N 1
ATOM 2071 C CA . LEU A 1 296 ? -50.763 48.200 38.016 1.00 43.75 296 LEU A CA 1
ATOM 2072 C C . LEU A 1 296 ? -51.333 49.486 37.389 1.00 43.75 296 LEU A C 1
ATOM 2074 O O . LEU A 1 296 ? -51.657 50.425 38.110 1.00 43.75 296 LEU A O 1
ATOM 2078 N N . GLY A 1 297 ? -51.551 49.525 36.070 1.00 47.22 297 GLY A N 1
ATOM 2079 C CA . GLY A 1 297 ? -52.247 50.641 35.405 1.00 47.22 297 GLY A CA 1
ATOM 2080 C C . GLY A 1 297 ? -53.781 50.595 35.512 1.00 47.22 297 GLY A C 1
ATOM 2081 O O . GLY A 1 297 ? -54.448 51.600 35.284 1.00 47.22 297 GLY A O 1
ATOM 2082 N N . ALA A 1 298 ? -54.362 49.451 35.891 1.00 51.69 298 ALA A N 1
ATOM 2083 C CA . ALA A 1 298 ? -55.814 49.238 35.883 1.00 51.69 298 ALA A CA 1
ATOM 2084 C C . ALA A 1 298 ? -56.527 49.538 37.221 1.00 51.69 298 ALA A C 1
ATOM 2086 O O . ALA A 1 298 ? -57.757 49.575 37.248 1.00 51.69 298 ALA A O 1
ATOM 2087 N N . LEU A 1 299 ? -55.798 49.787 38.320 1.00 46.97 299 LEU A N 1
ATOM 2088 C CA . LEU A 1 299 ? -56.413 49.998 39.642 1.00 46.97 299 LEU A CA 1
ATOM 2089 C C . LEU A 1 299 ? -56.520 51.476 40.064 1.00 46.97 299 LEU A C 1
ATOM 2091 O O . LEU A 1 299 ? -57.383 51.814 40.867 1.00 46.97 299 LEU A O 1
ATOM 2095 N N . ILE A 1 300 ? -55.724 52.380 39.480 1.00 51.06 300 ILE A N 1
ATOM 2096 C CA . ILE A 1 300 ? -55.725 53.809 39.861 1.00 51.06 300 ILE A CA 1
ATOM 2097 C C . ILE A 1 300 ? -56.670 54.648 38.975 1.00 51.06 300 ILE A C 1
ATOM 2099 O O . ILE A 1 300 ? -57.196 55.669 39.413 1.00 51.06 300 ILE A O 1
ATOM 2103 N N . TRP A 1 301 ? -57.025 54.174 37.775 1.00 47.88 301 TRP A N 1
ATOM 2104 C CA . TRP A 1 301 ? -57.976 54.879 36.901 1.00 47.88 301 TRP A CA 1
ATOM 2105 C C . TRP A 1 301 ? -59.457 54.688 37.297 1.00 47.88 301 TRP A C 1
ATOM 2107 O O . TRP A 1 301 ? -60.305 55.496 36.923 1.00 47.88 301 TRP A O 1
ATOM 2117 N N . ARG A 1 302 ? -59.793 53.666 38.105 1.00 50.09 302 ARG A N 1
ATOM 2118 C CA . ARG A 1 302 ? -61.175 53.414 38.576 1.00 50.09 302 ARG A CA 1
ATOM 2119 C C . ARG A 1 302 ? -61.564 54.120 39.883 1.00 50.09 302 ARG A C 1
ATOM 2121 O O . ARG A 1 302 ? -62.748 54.125 40.204 1.00 50.09 302 ARG A O 1
ATOM 2128 N N . VAL A 1 303 ? -60.631 54.756 40.599 1.00 51.31 303 VAL A N 1
ATOM 2129 C CA . VAL A 1 303 ? -60.931 55.485 41.855 1.00 51.31 303 VAL A CA 1
ATOM 2130 C C . VAL A 1 303 ? -61.017 57.008 41.652 1.00 51.31 303 VAL A C 1
ATOM 2132 O O . VAL A 1 303 ? -61.671 57.693 42.426 1.00 51.31 303 VAL A O 1
ATOM 2135 N N . SER A 1 304 ? -60.496 57.550 40.545 1.00 51.28 304 SER A N 1
ATOM 2136 C CA . SER A 1 304 ? -60.506 59.000 40.259 1.00 51.28 304 SER A CA 1
ATOM 2137 C C . SER A 1 304 ? -61.776 59.533 39.551 1.00 51.28 304 SER A C 1
ATOM 2139 O O . SER A 1 304 ? -61.811 60.705 39.182 1.00 51.28 304 SER A O 1
ATOM 2141 N N . ARG A 1 305 ? -62.824 58.720 39.330 1.00 55.53 305 ARG A N 1
ATOM 2142 C CA . ARG A 1 305 ? -64.088 59.150 38.671 1.00 55.53 305 ARG A CA 1
ATOM 2143 C C . ARG A 1 305 ? -65.356 58.988 39.532 1.00 55.53 305 ARG A C 1
ATOM 2145 O O . ARG A 1 305 ? -66.452 58.860 38.996 1.00 55.53 305 ARG A O 1
ATOM 2152 N N . ARG A 1 306 ? -65.236 59.006 40.864 1.00 54.91 306 ARG A N 1
ATOM 2153 C CA . ARG A 1 306 ? -66.384 59.148 41.787 1.00 54.91 306 ARG A CA 1
ATOM 2154 C C . ARG A 1 306 ? -66.099 60.198 42.863 1.00 54.91 306 ARG A C 1
ATOM 2156 O O . ARG A 1 306 ? -66.037 59.888 44.043 1.00 54.91 306 ARG A O 1
ATOM 2163 N N . SER A 1 307 ? -65.915 61.435 42.423 1.00 53.31 307 SER A N 1
ATOM 2164 C CA . SER A 1 307 ? -66.051 62.639 43.253 1.00 53.31 307 SER A CA 1
ATOM 2165 C C . SER A 1 307 ? -66.173 63.858 42.334 1.00 53.31 307 SER A C 1
ATOM 2167 O O . SER A 1 307 ? -65.253 64.665 42.221 1.00 53.31 307 SER A O 1
ATOM 2169 N N . ASN A 1 308 ? -67.267 63.858 41.570 1.00 45.69 308 ASN A N 1
ATOM 2170 C CA . ASN A 1 308 ? -68.150 64.978 41.230 1.00 45.69 308 ASN A CA 1
ATOM 2171 C C . ASN A 1 308 ? -69.387 64.388 40.549 1.00 45.69 308 ASN A C 1
ATOM 2173 O O . ASN A 1 308 ? -69.192 63.564 39.624 1.00 45.69 308 ASN A O 1
#

Foldseek 3Di:
DAAQDKDKDKDAWDFQAQWAQKWKKFKKFFDFDFPAKKWWKWKDLAQPPDTDTQDIDHHGPPRDIDMDPGHHDDHNGGTMMIMTIIGHHRDDDDDGMDTGPIDMDTDHHDPDVPPPDDDDDDVVVVVVVLVVLLVVLCVQPVPDDPVLLVCLFQVQFDADVVQVVVDPRNGDGDSVSSNVVRGDKAKEAEAEAEAFDWWKAKVVGAATVVPDRMGIDGAQDWIKIDIDTDPQKDWQFKDWDQGTGNDIGIDRHHIYIYTYIYGPDDDPPPPDDDDDDDDDDDDDDDDDDDDDPPPPPPPPVVVVPPDD

Sequence (308 aa):
YLNNTNSFATGPMFSTVGQRGCRLVGSLQLATESGFDLFYLNISRDGGTTWATVGSISGSTGGTFVNLPFSDIPDRSANNRFQINFVSDSSIVADGGYFDNVGVESTSGAPSGTADYQFLQGTSMATPHVTGVVGLVLAANPNLNVAQIRDAILNTGVLVPALNGVVSTGRRLNAFNAISSVMATFTVPVTKNGTGTGTVKSNPAGIDCGSSCNASFNQGTAVTLTATPDAGSIFSGWSGSACTGAGTCAVNSAATVTATFDIPSAPASSGGGGGCSIAQAGRSDALMPTLLLVALGALIWRVSRRSN

Secondary structure (DSSP, 8-state):
--TT-EEEEEPPPB--TTEEEEEEEEEEEEE--TTTSEEEEEEESBSSSS-EEEEEE-SB-TT--EE----BPPTT-SBBEEEEEEE--SS----EEEEEEEEEEEEE----TTTTS----SHHHHHHHHHHHHHHHHHH-TT--HHHHHHHHHHSSEE-GGGTTTSTTSEE--HHHHHHHH--EEEEEEEEESSS-EEEEEESS--BTTTB-EEEEETT--EEEEEEEPTT-EEEEEEESS--BSS-EEE-SS--EEEEEEPPPPP----------PPP----------SS-SSSSTTTTTTTTS--

Radius of gyration: 37.82 Å; chains: 1; bounding box: 110×88×90 Å